Protein AF-A0A837I817-F1 (afdb_monomer_lite)

Structure (mmCIF, N/CA/C/O backbone):
data_AF-A0A837I817-F1
#
_entry.id   AF-A0A837I817-F1
#
loop_
_atom_site.group_PDB
_atom_site.id
_atom_site.type_symbol
_atom_site.label_atom_id
_atom_site.label_alt_id
_atom_site.label_comp_id
_atom_site.label_asym_id
_atom_site.label_entity_id
_atom_site.label_seq_id
_atom_site.pdbx_PDB_ins_code
_atom_site.Cartn_x
_atom_site.Cartn_y
_atom_site.Cartn_z
_atom_site.occupancy
_atom_site.B_iso_or_equiv
_atom_site.auth_seq_id
_atom_site.auth_comp_id
_atom_site.auth_asym_id
_atom_site.auth_atom_id
_atom_site.pdbx_PDB_model_num
ATOM 1 N N . MET A 1 1 ? -24.535 64.571 -107.010 1.00 42.06 1 MET A N 1
ATOM 2 C CA . MET A 1 1 ? -23.445 63.583 -107.125 1.00 42.06 1 MET A CA 1
ATOM 3 C C . MET A 1 1 ? -23.043 63.268 -105.700 1.00 42.06 1 MET A C 1
ATOM 5 O O . MET A 1 1 ? -22.717 64.210 -104.999 1.00 42.06 1 MET A O 1
ATOM 9 N N . ASP A 1 2 ? -23.120 62.080 -105.136 1.00 42.00 2 ASP A N 1
ATOM 10 C CA . ASP A 1 2 ? -23.391 60.699 -105.551 1.00 42.00 2 ASP A CA 1
ATOM 11 C C . ASP A 1 2 ? -23.542 59.924 -104.198 1.00 42.00 2 ASP A C 1
ATOM 13 O O . ASP A 1 2 ? -23.236 60.506 -103.155 1.00 42.00 2 ASP A O 1
ATOM 17 N N . PRO A 1 3 ? -23.996 58.668 -104.119 1.00 50.12 3 PRO A N 1
ATOM 18 C CA . PRO A 1 3 ? -25.403 58.279 -104.074 1.00 50.12 3 PRO A CA 1
ATOM 19 C C . PRO A 1 3 ? -25.797 57.458 -102.812 1.00 50.12 3 PRO A C 1
ATOM 21 O O . PRO A 1 3 ? -24.973 56.759 -102.240 1.00 50.12 3 PRO A O 1
ATOM 24 N N . GLN A 1 4 ? -27.098 57.521 -102.472 1.00 42.53 4 GLN A N 1
ATOM 25 C CA . GLN A 1 4 ? -28.007 56.424 -102.042 1.00 42.53 4 GLN A CA 1
ATOM 26 C C . GLN A 1 4 ? -27.637 55.633 -100.749 1.00 42.53 4 GLN A C 1
ATOM 28 O O . GLN A 1 4 ? -26.614 54.965 -100.709 1.00 42.53 4 GLN A O 1
ATOM 33 N N . VAL A 1 5 ? -28.365 55.679 -99.612 1.00 52.81 5 VAL A N 1
ATOM 34 C CA . VAL A 1 5 ? -29.809 55.381 -99.343 1.00 52.81 5 VAL A CA 1
ATOM 35 C C . VAL A 1 5 ? -30.165 53.934 -99.775 1.00 52.81 5 VAL A C 1
ATOM 37 O O . VAL A 1 5 ? -29.650 53.548 -100.821 1.00 52.81 5 VAL A O 1
ATOM 40 N N . PRO A 1 6 ? -31.036 53.119 -99.117 1.00 58.06 6 PRO A N 1
ATOM 41 C CA . PRO A 1 6 ? -31.894 53.319 -97.931 1.00 58.06 6 PRO A CA 1
ATOM 42 C C . PRO A 1 6 ? -31.950 52.157 -96.902 1.00 58.06 6 PRO A C 1
ATOM 44 O O . PRO A 1 6 ? -31.481 51.040 -97.109 1.00 58.06 6 PRO A O 1
ATOM 47 N N . ASP A 1 7 ? -32.641 52.495 -95.814 1.00 52.88 7 ASP A N 1
ATOM 48 C CA . ASP A 1 7 ? -33.600 51.735 -94.998 1.00 52.88 7 ASP A CA 1
ATOM 49 C C . ASP A 1 7 ? -34.067 50.339 -95.448 1.00 52.88 7 ASP A C 1
ATOM 51 O O . ASP A 1 7 ? -34.458 50.130 -96.595 1.00 52.88 7 ASP A O 1
ATOM 55 N N . ALA A 1 8 ? -34.264 49.460 -94.458 1.00 44.94 8 ALA A N 1
ATOM 56 C CA . ALA A 1 8 ? -35.605 48.938 -94.169 1.00 44.94 8 ALA A CA 1
ATOM 57 C C . ALA A 1 8 ? -35.654 48.215 -92.813 1.00 44.94 8 ALA A C 1
ATOM 59 O O . ALA A 1 8 ? -35.028 47.182 -92.585 1.00 44.94 8 ALA A O 1
ATOM 60 N N . GLU A 1 9 ? -36.473 48.774 -91.936 1.00 55.31 9 GLU A N 1
ATOM 61 C CA . GLU A 1 9 ? -36.989 48.215 -90.693 1.00 55.31 9 GLU A CA 1
ATOM 62 C C . GLU A 1 9 ? -37.930 47.022 -90.946 1.00 55.31 9 GLU A C 1
ATOM 64 O O . GLU A 1 9 ? -38.794 47.091 -91.823 1.00 55.31 9 GLU A O 1
ATOM 69 N N . ARG A 1 10 ? -37.850 45.957 -90.130 1.00 49.47 10 ARG A N 1
ATOM 70 C CA . ARG A 1 10 ? -39.047 45.173 -89.774 1.00 49.47 10 ARG A CA 1
ATOM 71 C C . ARG A 1 10 ? -38.874 44.356 -88.497 1.00 49.47 10 ARG A C 1
ATOM 73 O O . ARG A 1 10 ? -38.094 43.412 -88.430 1.00 49.47 10 ARG A O 1
ATOM 80 N N . VAL A 1 11 ? -39.681 44.718 -87.509 1.00 55.06 11 VAL A N 1
ATOM 81 C CA . VAL A 1 11 ? -39.932 44.002 -86.255 1.00 55.06 11 VAL A CA 1
ATOM 82 C C . VAL A 1 11 ? -40.684 42.693 -86.525 1.00 55.06 11 VAL A C 1
ATOM 84 O O . VAL A 1 11 ? -41.668 42.697 -87.264 1.00 55.06 11 VAL A O 1
ATOM 87 N N . VAL A 1 12 ? -40.283 41.601 -85.866 1.00 51.62 12 VAL A N 1
ATOM 88 C CA . VAL A 1 12 ? -41.133 40.425 -85.609 1.00 51.62 12 VAL A CA 1
ATOM 89 C C . VAL A 1 12 ? -40.895 39.960 -84.169 1.00 51.62 12 VAL A C 1
ATOM 91 O O . VAL A 1 12 ? -39.772 39.655 -83.778 1.00 51.62 12 VAL A O 1
ATOM 94 N N . SER A 1 13 ? -41.966 39.948 -83.378 1.00 52.41 13 SER A N 1
ATOM 95 C CA . SER A 1 13 ? -42.050 39.352 -82.040 1.00 52.41 13 SER A CA 1
ATOM 96 C C . SER A 1 13 ? -42.404 37.852 -82.118 1.00 52.41 13 SER A C 1
ATOM 98 O O . SER A 1 13 ? -42.877 37.413 -83.162 1.00 52.41 13 SER A O 1
ATOM 100 N N . VAL A 1 14 ? -42.306 37.150 -80.970 1.00 44.12 14 VAL A N 1
ATOM 101 C CA . VAL A 1 14 ? -43.098 35.961 -80.525 1.00 44.12 14 VAL A CA 1
ATOM 102 C C . VAL A 1 14 ? -42.304 34.644 -80.255 1.00 44.12 14 VAL A C 1
ATOM 104 O O . VAL A 1 14 ? -42.025 33.870 -81.162 1.00 44.12 14 VAL A O 1
ATOM 107 N N . GLU A 1 15 ? -42.051 34.407 -78.948 1.00 49.66 15 GLU A N 1
ATOM 108 C CA . GLU A 1 15 ? -42.303 33.182 -78.122 1.00 49.66 15 GLU A CA 1
ATOM 109 C C . GLU A 1 15 ? -41.404 31.909 -78.112 1.00 49.66 15 GLU A C 1
ATOM 111 O O . GLU A 1 15 ? -40.481 31.788 -78.913 1.00 49.66 15 GLU A O 1
ATOM 116 N N . PRO A 1 16 ? -41.537 31.015 -77.089 1.00 63.56 16 PRO A N 1
ATOM 117 C CA . PRO A 1 16 ? -40.422 30.634 -76.214 1.00 63.56 16 PRO A CA 1
ATOM 118 C C . PRO A 1 16 ? -40.125 29.129 -76.274 1.00 63.56 16 PRO A C 1
ATOM 120 O O . PRO A 1 16 ? -41.027 28.317 -76.114 1.00 63.56 16 PRO A O 1
ATOM 123 N N . ASN A 1 17 ? -38.871 28.699 -76.424 1.00 41.66 17 ASN A N 1
ATOM 124 C CA . ASN A 1 17 ? -38.606 27.259 -76.465 1.00 41.66 17 ASN A CA 1
ATOM 125 C C . ASN A 1 17 ? -37.383 26.824 -75.662 1.00 41.66 17 ASN A C 1
ATOM 127 O O . ASN A 1 17 ? -36.242 27.095 -76.012 1.00 41.66 17 ASN A O 1
ATOM 131 N N . GLN A 1 18 ? -37.732 26.073 -74.615 1.00 42.72 18 GLN A N 1
ATOM 132 C CA . GLN A 1 18 ? -37.149 24.798 -74.215 1.00 42.72 18 GLN A CA 1
ATOM 133 C C . GLN A 1 18 ? -35.737 24.803 -73.629 1.00 42.72 18 GLN A C 1
ATOM 135 O O . GLN A 1 18 ? -34.728 25.051 -74.280 1.00 42.72 18 GLN A O 1
ATOM 140 N N . ALA A 1 19 ? -35.708 24.373 -72.368 1.00 54.12 19 ALA A N 1
ATOM 141 C CA . ALA A 1 19 ? -34.564 23.743 -71.749 1.00 54.12 19 ALA A CA 1
ATOM 142 C C . ALA A 1 19 ? -33.919 22.726 -72.701 1.00 54.12 19 ALA A C 1
ATOM 144 O O . ALA A 1 19 ? -34.540 21.745 -73.106 1.00 54.12 19 ALA A O 1
ATOM 145 N N . THR A 1 20 ? -32.637 22.923 -72.970 1.00 49.03 20 THR A N 1
ATOM 146 C CA . THR A 1 20 ? -31.721 21.823 -73.233 1.00 49.03 20 THR A CA 1
ATOM 147 C C . THR A 1 20 ? -30.701 21.853 -72.113 1.00 49.03 20 THR A C 1
ATOM 149 O O . THR A 1 20 ? -29.793 22.685 -72.118 1.00 49.03 20 THR A O 1
ATOM 152 N N . GLU A 1 21 ? -30.876 20.962 -71.132 1.00 52.78 21 GLU A N 1
ATOM 153 C CA . GLU A 1 21 ? -29.752 20.446 -70.360 1.00 52.78 21 GLU A CA 1
ATOM 154 C C . GLU A 1 21 ? -28.673 20.058 -71.372 1.00 52.78 21 GLU A C 1
ATOM 156 O O . GLU A 1 21 ? -28.782 19.036 -72.055 1.00 52.78 21 GLU A O 1
ATOM 161 N N . SER A 1 22 ? -27.621 20.866 -71.496 1.00 48.03 22 SER A N 1
ATOM 162 C CA . SER A 1 22 ? -26.374 20.351 -72.028 1.00 48.03 22 SER A CA 1
ATOM 163 C C . SER A 1 22 ? -25.844 19.412 -70.957 1.00 48.03 22 SER A C 1
ATOM 165 O O . SER A 1 22 ? -25.130 19.790 -70.029 1.00 48.03 22 SER A O 1
ATOM 167 N N . ARG A 1 23 ? -26.286 18.157 -71.060 1.00 50.28 23 ARG A N 1
ATOM 168 C CA . ARG A 1 23 ? -25.648 16.996 -70.462 1.00 50.28 23 ARG A CA 1
ATOM 169 C C . ARG A 1 23 ? -24.154 17.188 -70.680 1.00 50.28 23 ARG A C 1
ATOM 171 O O . ARG A 1 23 ? -23.663 17.004 -71.791 1.00 50.28 23 ARG A O 1
ATOM 178 N N . VAL A 1 24 ? -23.436 17.595 -69.634 1.00 51.56 24 VAL A N 1
ATOM 179 C CA . VAL A 1 24 ? -21.990 17.421 -69.583 1.00 51.56 24 VAL A CA 1
ATOM 180 C C . VAL A 1 24 ? -21.822 15.910 -69.580 1.00 51.56 24 VAL A C 1
ATOM 182 O O . VAL A 1 24 ? -21.820 15.272 -68.526 1.00 51.56 24 VAL A O 1
ATOM 185 N N . GLU A 1 25 ? -21.791 15.309 -70.772 1.00 53.94 25 GLU A N 1
ATOM 186 C CA . GLU A 1 25 ? -21.257 13.977 -70.962 1.00 53.94 25 GLU A CA 1
ATOM 187 C C . GLU A 1 25 ? -19.816 14.083 -70.502 1.00 53.94 25 GLU A C 1
ATOM 189 O O . GLU A 1 25 ? -18.913 14.512 -71.216 1.00 53.94 25 GLU A O 1
ATOM 194 N N . ARG A 1 26 ? -19.626 13.759 -69.224 1.00 61.03 26 ARG A N 1
ATOM 195 C CA . ARG A 1 26 ? -18.336 13.465 -68.642 1.00 61.03 26 ARG A CA 1
ATOM 196 C C . ARG A 1 26 ? -17.883 12.233 -69.411 1.00 61.03 26 ARG A C 1
ATOM 198 O O . ARG A 1 26 ? -18.199 11.117 -69.010 1.00 61.03 26 ARG A O 1
ATOM 205 N N . GLN A 1 27 ? -17.254 12.445 -70.566 1.00 60.88 27 GLN A N 1
ATOM 206 C CA . GLN A 1 27 ? -16.621 11.399 -71.344 1.00 60.88 27 GLN A CA 1
ATOM 207 C C . GLN A 1 27 ? -15.523 10.872 -70.428 1.00 60.88 27 GLN A C 1
ATOM 209 O O . GLN A 1 27 ? -14.444 11.447 -70.294 1.00 60.88 27 GLN A O 1
ATOM 214 N N . HIS A 1 28 ? -15.898 9.878 -69.625 1.00 61.84 28 HIS A N 1
ATOM 215 C CA . HIS A 1 28 ? -15.050 9.309 -68.609 1.00 61.84 28 HIS A CA 1
ATOM 216 C C . HIS A 1 28 ? -14.006 8.553 -69.401 1.00 61.84 28 HIS A C 1
ATOM 218 O O . HIS A 1 28 ? -14.266 7.474 -69.931 1.00 61.84 28 HIS A O 1
ATOM 224 N N . ASN A 1 29 ? -12.870 9.212 -69.599 1.00 70.19 29 ASN A N 1
ATOM 225 C CA . ASN A 1 29 ? -11.736 8.677 -70.310 1.00 70.19 29 ASN A CA 1
ATOM 226 C C . ASN A 1 29 ? -11.327 7.406 -69.579 1.00 70.19 29 ASN A C 1
ATOM 228 O O . ASN A 1 29 ? -10.618 7.455 -68.579 1.00 70.19 29 ASN A O 1
ATOM 232 N N . HIS A 1 30 ? -11.832 6.271 -70.052 1.00 76.62 30 HIS A N 1
ATOM 233 C CA . HIS A 1 30 ? -11.677 4.984 -69.386 1.00 76.62 30 HIS A CA 1
ATOM 234 C C . HIS A 1 30 ? -10.185 4.659 -69.203 1.00 76.62 30 HIS A C 1
ATOM 236 O O . HIS A 1 30 ? -9.774 4.086 -68.198 1.00 76.62 30 HIS A O 1
ATOM 242 N N . TRP A 1 31 ? -9.351 5.153 -70.122 1.00 83.69 31 TRP A N 1
ATOM 243 C CA . TRP A 1 31 ? -7.897 5.110 -70.031 1.00 83.69 31 TRP A CA 1
ATOM 244 C C . TRP A 1 31 ? -7.328 5.905 -68.838 1.00 83.69 31 TRP A C 1
ATOM 246 O O . TRP A 1 31 ? -6.411 5.417 -68.188 1.00 83.69 31 TRP A O 1
ATOM 256 N N . ILE A 1 32 ? -7.893 7.066 -68.478 1.00 85.81 32 ILE A N 1
ATOM 257 C CA . ILE A 1 32 ? -7.490 7.840 -67.288 1.00 85.81 32 ILE A CA 1
ATOM 258 C C . ILE A 1 32 ? -7.845 7.075 -66.012 1.00 85.81 32 ILE A C 1
ATOM 260 O O . ILE A 1 32 ? -7.014 6.984 -65.113 1.00 85.81 32 ILE A O 1
ATOM 264 N N . THR A 1 33 ? -9.034 6.468 -65.931 1.00 86.62 33 THR A N 1
ATOM 265 C CA . THR A 1 33 ? -9.392 5.635 -64.769 1.00 86.62 33 THR A CA 1
ATOM 266 C C . THR A 1 33 ? -8.534 4.388 -64.655 1.00 86.62 33 THR A C 1
ATOM 268 O O . THR A 1 33 ? -8.126 4.039 -63.555 1.00 86.62 33 THR A O 1
ATOM 271 N N . ILE A 1 34 ? -8.213 3.735 -65.774 1.00 89.19 34 ILE A N 1
ATOM 272 C CA . ILE A 1 34 ? -7.345 2.554 -65.780 1.00 89.19 34 ILE A CA 1
ATOM 273 C C . ILE A 1 34 ? -5.940 2.936 -65.305 1.00 89.19 34 ILE A C 1
ATOM 275 O O . ILE A 1 34 ? -5.382 2.247 -64.454 1.00 89.19 34 ILE A O 1
ATOM 279 N N . LEU A 1 35 ? -5.393 4.059 -65.782 1.00 92.25 35 LEU A N 1
ATOM 280 C CA . LEU A 1 35 ? -4.100 4.561 -65.318 1.00 92.25 35 LEU A CA 1
ATOM 281 C C . LEU A 1 35 ? -4.128 4.935 -63.833 1.00 92.25 35 LEU A C 1
ATOM 283 O O . LEU A 1 35 ? -3.209 4.568 -63.111 1.00 92.25 35 LEU A O 1
ATOM 287 N N . ALA A 1 36 ? -5.179 5.604 -63.356 1.00 92.25 36 ALA A N 1
ATOM 288 C CA . ALA A 1 36 ? -5.316 5.969 -61.946 1.00 92.25 36 ALA A CA 1
ATOM 289 C C . ALA A 1 36 ? -5.437 4.741 -61.025 1.00 92.25 36 ALA A C 1
ATOM 291 O O . ALA A 1 36 ? -4.834 4.698 -59.955 1.00 92.25 36 ALA A O 1
ATOM 292 N N . MET A 1 37 ? -6.176 3.712 -61.448 1.00 93.38 37 MET A N 1
ATOM 293 C CA . MET A 1 37 ? -6.275 2.453 -60.707 1.00 93.38 37 MET A CA 1
ATOM 294 C C . MET A 1 37 ? -4.939 1.703 -60.717 1.00 93.38 37 MET A C 1
ATOM 296 O O . MET A 1 37 ? -4.514 1.196 -59.682 1.00 93.38 37 MET A O 1
ATOM 300 N N . ALA A 1 38 ? -4.236 1.677 -61.853 1.00 95.06 38 ALA A N 1
ATOM 301 C CA . ALA A 1 38 ? -2.924 1.045 -61.960 1.00 95.06 38 ALA A CA 1
ATOM 302 C C . ALA A 1 38 ? -1.879 1.732 -61.067 1.00 95.06 38 ALA A C 1
ATOM 304 O O . ALA A 1 38 ? -1.136 1.051 -60.359 1.00 95.06 38 ALA A O 1
ATOM 305 N N . THR A 1 39 ? -1.840 3.068 -61.035 1.00 95.00 39 THR A N 1
ATOM 306 C CA . THR A 1 39 ? -0.920 3.807 -60.156 1.00 95.00 39 THR A CA 1
ATOM 307 C C . THR A 1 39 ? -1.264 3.616 -58.684 1.00 95.00 39 THR A C 1
ATOM 309 O O . THR A 1 39 ? -0.354 3.416 -57.881 1.00 95.00 39 THR A O 1
ATOM 312 N N . PHE A 1 40 ? -2.549 3.599 -58.321 1.00 96.38 40 PHE A N 1
ATOM 313 C CA . PHE A 1 40 ? -2.983 3.318 -56.952 1.00 96.38 40 PHE A CA 1
ATOM 314 C C . PHE A 1 40 ? -2.580 1.910 -56.498 1.00 96.38 40 PHE A C 1
ATOM 316 O O . PHE A 1 40 ? -2.044 1.745 -55.402 1.00 96.38 40 PHE A O 1
ATOM 323 N N . VAL A 1 41 ? -2.766 0.898 -57.353 1.00 96.19 41 VAL A N 1
ATOM 324 C CA . VAL A 1 41 ? -2.349 -0.480 -57.058 1.00 96.19 41 VAL A CA 1
ATOM 325 C C . VAL A 1 41 ? -0.834 -0.557 -56.877 1.00 96.19 41 VAL A C 1
ATOM 327 O O . VAL A 1 41 ? -0.375 -1.087 -55.867 1.00 96.19 41 VAL A O 1
ATOM 330 N N . LEU A 1 42 ? -0.046 0.031 -57.781 1.00 96.44 42 LEU A N 1
ATOM 331 C CA . LEU A 1 42 ? 1.416 0.051 -57.661 1.00 96.44 42 LEU A CA 1
ATOM 332 C C . LEU A 1 42 ? 1.888 0.777 -56.397 1.00 96.44 42 LEU A C 1
ATOM 334 O O . LEU A 1 42 ? 2.788 0.293 -55.711 1.00 96.44 42 LEU A O 1
ATOM 338 N N . PHE A 1 43 ? 1.253 1.897 -56.048 1.00 96.94 43 PHE A N 1
ATOM 339 C CA . PHE A 1 43 ? 1.548 2.618 -54.814 1.00 96.94 43 PHE A CA 1
ATOM 340 C C . PHE A 1 43 ? 1.210 1.776 -53.578 1.00 96.94 43 PHE A C 1
ATOM 342 O O . PHE A 1 43 ? 2.035 1.661 -52.674 1.00 96.94 43 PHE A O 1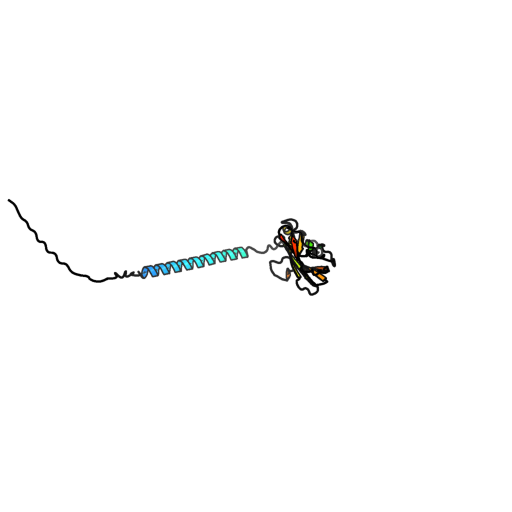
ATOM 349 N N . SER A 1 44 ? 0.046 1.118 -53.559 1.00 96.44 44 SER A N 1
ATOM 350 C CA . SER A 1 44 ? -0.360 0.247 -52.451 1.00 96.44 44 SER A CA 1
ATOM 351 C C . SER A 1 44 ? 0.602 -0.932 -52.254 1.00 96.44 44 SER A C 1
ATOM 353 O O . SER A 1 44 ? 1.001 -1.212 -51.125 1.00 96.44 44 SER A O 1
ATOM 355 N N . LEU A 1 45 ? 1.063 -1.561 -53.343 1.00 97.31 45 LEU A N 1
ATOM 356 C CA . LEU A 1 45 ? 2.076 -2.617 -53.297 1.00 97.31 45 LEU A CA 1
ATOM 357 C C . LEU A 1 45 ? 3.415 -2.080 -52.780 1.00 97.31 45 LEU A C 1
ATOM 359 O O . LEU A 1 45 ? 4.049 -2.725 -51.948 1.00 97.31 45 LEU A O 1
ATOM 363 N N . GLY A 1 46 ? 3.813 -0.878 -53.207 1.00 97.44 46 GLY A N 1
ATOM 364 C CA . GLY A 1 46 ? 4.999 -0.194 -52.693 1.00 97.44 46 GLY A CA 1
ATOM 365 C C . GLY A 1 46 ? 4.933 0.049 -51.183 1.00 97.44 46 GLY A C 1
ATOM 366 O O . GLY A 1 46 ? 5.892 -0.252 -50.474 1.00 97.44 46 GLY A O 1
ATOM 367 N N . VAL A 1 47 ? 3.789 0.515 -50.671 1.00 97.25 47 VAL A N 1
ATOM 368 C CA . VAL A 1 47 ? 3.567 0.712 -49.229 1.00 97.25 47 VAL A CA 1
ATOM 369 C C . VAL A 1 47 ? 3.633 -0.615 -48.476 1.00 97.25 47 VAL A C 1
ATOM 371 O O . VAL A 1 47 ? 4.299 -0.688 -47.449 1.00 97.25 47 VAL A O 1
ATOM 374 N N . VAL A 1 48 ? 3.005 -1.680 -48.980 1.00 97.12 48 VAL A N 1
ATOM 375 C CA . VAL A 1 48 ? 3.053 -3.006 -48.339 1.00 97.12 48 VAL A CA 1
ATOM 376 C C . VAL A 1 48 ? 4.483 -3.540 -48.281 1.00 97.12 48 VAL A C 1
ATOM 378 O O . VAL A 1 48 ? 4.915 -3.999 -47.225 1.00 97.12 48 VAL A O 1
ATOM 381 N N . VAL A 1 49 ? 5.243 -3.441 -49.375 1.00 97.25 49 VAL A N 1
ATOM 382 C CA . VAL A 1 49 ? 6.655 -3.852 -49.413 1.00 97.25 49 VAL A CA 1
ATOM 383 C C . VAL A 1 49 ? 7.496 -3.008 -48.455 1.00 97.25 49 VAL A C 1
ATOM 385 O O . VAL A 1 49 ? 8.327 -3.555 -47.731 1.00 97.25 49 VAL A O 1
ATOM 388 N N . PHE A 1 50 ? 7.256 -1.697 -48.389 1.00 97.00 50 PHE A N 1
ATOM 389 C CA . PHE A 1 50 ? 7.932 -0.809 -47.446 1.00 97.00 50 PHE A CA 1
ATOM 390 C C . PHE A 1 50 ? 7.622 -1.175 -45.989 1.00 97.00 50 PHE A C 1
ATOM 392 O O . PHE A 1 50 ? 8.545 -1.340 -45.197 1.00 97.00 50 PHE A O 1
ATOM 399 N N . LEU A 1 51 ? 6.349 -1.362 -45.632 1.00 96.19 51 LEU A N 1
ATOM 400 C CA . LEU A 1 51 ? 5.938 -1.765 -44.284 1.00 96.19 51 LEU A CA 1
ATOM 401 C C . LEU A 1 51 ? 6.481 -3.149 -43.918 1.00 96.19 51 LEU A C 1
ATOM 403 O O . LEU A 1 51 ? 6.943 -3.353 -42.797 1.00 96.19 51 LEU A O 1
ATOM 407 N N . TYR A 1 52 ? 6.485 -4.087 -44.868 1.00 96.00 52 TYR A N 1
ATOM 408 C CA . TYR A 1 52 ? 7.121 -5.390 -44.699 1.00 96.00 52 TYR A CA 1
ATOM 409 C C . TYR A 1 52 ? 8.619 -5.238 -44.419 1.00 96.00 52 TYR A C 1
ATOM 411 O O . TYR A 1 52 ? 9.132 -5.852 -43.487 1.00 96.00 52 TYR A O 1
ATOM 419 N N . TYR A 1 53 ? 9.312 -4.374 -45.162 1.00 96.44 53 TYR A N 1
ATOM 420 C CA . TYR A 1 53 ? 10.729 -4.100 -44.950 1.00 96.44 53 TYR A CA 1
ATOM 421 C C . TYR A 1 53 ? 11.004 -3.458 -43.582 1.00 96.44 53 TYR A C 1
ATOM 423 O O . TYR A 1 53 ? 11.896 -3.914 -42.869 1.00 96.44 53 TYR A O 1
ATOM 431 N N . GLN A 1 54 ? 10.211 -2.464 -43.169 1.00 94.31 54 GLN A N 1
ATOM 432 C CA . GLN A 1 54 ? 10.301 -1.860 -41.832 1.00 94.31 54 GLN A CA 1
ATOM 433 C C . GLN A 1 54 ? 10.096 -2.905 -40.728 1.00 94.31 54 GLN A C 1
ATOM 435 O O . GLN A 1 54 ? 10.845 -2.951 -39.755 1.00 94.31 54 GLN A O 1
ATOM 440 N N . ASN A 1 55 ? 9.122 -3.797 -40.904 1.00 90.94 55 ASN A N 1
ATOM 441 C CA . ASN A 1 55 ? 8.851 -4.866 -39.950 1.00 90.94 55 ASN A CA 1
ATOM 442 C C . ASN A 1 55 ? 9.999 -5.892 -39.890 1.00 90.94 55 ASN A C 1
ATOM 444 O O . ASN A 1 55 ? 10.368 -6.357 -38.815 1.00 90.94 55 ASN A O 1
ATOM 448 N N . GLN A 1 56 ? 10.625 -6.213 -41.024 1.00 87.62 56 GLN A N 1
ATOM 449 C CA . GLN A 1 56 ? 11.804 -7.085 -41.046 1.00 87.62 56 GLN A CA 1
ATOM 450 C C . GLN A 1 56 ? 13.010 -6.434 -40.357 1.00 87.62 56 GLN A C 1
ATOM 452 O O . GLN A 1 56 ? 13.707 -7.104 -39.596 1.00 87.62 56 GLN A O 1
ATOM 457 N N . GLN A 1 57 ? 13.226 -5.130 -40.555 1.00 87.06 57 GLN A N 1
ATOM 458 C CA . GLN A 1 57 ? 14.246 -4.378 -39.818 1.00 87.06 57 GLN A CA 1
ATOM 459 C C . GLN A 1 57 ? 13.988 -4.428 -38.307 1.00 87.06 57 GLN A C 1
ATOM 461 O O . GLN A 1 57 ? 14.893 -4.749 -37.539 1.00 87.06 57 GLN A O 1
ATOM 466 N N . LEU A 1 58 ? 12.738 -4.223 -37.881 1.00 84.38 58 LEU A N 1
ATOM 467 C CA . LEU A 1 58 ? 12.348 -4.301 -36.474 1.00 84.38 58 LEU A CA 1
ATOM 468 C C . LEU A 1 58 ? 12.604 -5.693 -35.878 1.00 84.38 58 LEU A C 1
ATOM 470 O O . LEU A 1 58 ? 13.169 -5.796 -34.791 1.00 84.38 58 LEU A O 1
ATOM 474 N N . LYS A 1 59 ? 12.266 -6.771 -36.597 1.00 80.50 59 LYS A N 1
ATOM 475 C CA . LYS A 1 59 ? 12.565 -8.146 -36.163 1.00 80.50 59 LYS A CA 1
ATOM 476 C C . LYS A 1 59 ? 14.061 -8.403 -36.017 1.00 80.50 59 LYS A C 1
ATOM 478 O O . LYS A 1 59 ? 14.460 -9.050 -35.056 1.00 80.50 59 LYS A O 1
ATOM 483 N N . ASN A 1 60 ? 14.886 -7.881 -36.923 1.00 80.81 60 ASN A N 1
ATOM 484 C CA . ASN A 1 60 ? 16.340 -8.019 -36.831 1.00 80.81 60 ASN A CA 1
ATOM 485 C C . ASN A 1 60 ? 16.910 -7.228 -35.644 1.00 80.81 60 ASN A C 1
ATOM 487 O O . ASN A 1 60 ? 17.803 -7.716 -34.955 1.00 80.81 60 ASN A O 1
ATOM 491 N N . MET A 1 61 ? 16.353 -6.049 -35.349 1.00 78.31 61 MET A N 1
ATOM 492 C CA . MET A 1 61 ? 16.706 -5.282 -34.152 1.00 78.31 61 MET A CA 1
ATOM 493 C C . MET A 1 61 ? 16.296 -6.024 -32.872 1.00 78.31 61 MET A C 1
ATOM 495 O O . MET A 1 61 ? 17.114 -6.162 -31.969 1.00 78.31 61 MET A O 1
ATOM 499 N N . LEU A 1 62 ? 15.090 -6.593 -32.811 1.00 78.12 62 LEU A N 1
ATOM 500 C CA . LEU A 1 62 ? 14.630 -7.426 -31.689 1.00 78.12 62 LEU A CA 1
ATOM 501 C C . LEU A 1 62 ? 15.456 -8.711 -31.527 1.00 78.12 62 LEU A C 1
ATOM 503 O O . LEU A 1 62 ? 15.735 -9.112 -30.405 1.00 78.12 62 LEU A O 1
ATOM 507 N N . ALA A 1 63 ? 15.904 -9.325 -32.624 1.00 71.88 63 ALA A N 1
ATOM 508 C CA . ALA A 1 63 ? 16.797 -10.482 -32.585 1.00 71.88 63 ALA A CA 1
ATOM 509 C C . ALA A 1 63 ? 18.207 -10.126 -32.077 1.00 71.88 63 ALA A C 1
ATOM 511 O O . ALA A 1 63 ? 18.879 -10.974 -31.494 1.00 71.88 63 ALA A O 1
ATOM 512 N N . SER A 1 64 ? 18.644 -8.873 -32.267 1.00 67.19 64 SER A N 1
ATOM 513 C CA . SER A 1 64 ? 19.899 -8.356 -31.704 1.00 67.19 64 SER A CA 1
ATOM 514 C C . SER A 1 64 ? 19.795 -7.976 -30.221 1.00 67.19 64 SER A C 1
ATOM 516 O O . SER A 1 64 ? 20.809 -7.958 -29.524 1.00 67.19 64 SER A O 1
ATOM 518 N N . PHE A 1 65 ? 18.579 -7.760 -29.706 1.00 65.25 65 PHE A N 1
ATOM 519 C CA . PHE A 1 65 ? 18.300 -7.754 -28.270 1.00 65.25 65 PHE A CA 1
ATOM 520 C C . PHE A 1 65 ? 18.290 -9.198 -27.744 1.00 65.25 65 PHE A C 1
ATOM 522 O O . PHE A 1 65 ? 17.268 -9.740 -27.331 1.00 65.25 65 PHE A O 1
ATOM 529 N N . GLN A 1 66 ? 19.454 -9.845 -27.748 1.00 56.53 66 GLN A N 1
ATOM 530 C CA . GLN A 1 66 ? 19.659 -10.999 -26.882 1.00 56.53 66 GLN A CA 1
ATOM 531 C C . GLN A 1 66 ? 19.638 -10.510 -25.424 1.00 56.53 66 GLN A C 1
ATOM 533 O O . GLN A 1 66 ? 20.241 -9.471 -25.132 1.00 56.53 66 GLN A O 1
ATOM 538 N N . PRO A 1 67 ? 19.003 -11.229 -24.478 1.00 52.94 67 PRO A N 1
ATOM 539 C CA . PRO A 1 67 ? 19.340 -11.040 -23.077 1.00 52.94 67 PRO A CA 1
ATOM 540 C C . PRO A 1 67 ? 20.848 -11.257 -22.962 1.00 52.94 67 PRO A C 1
ATOM 542 O O . PRO A 1 67 ? 21.357 -12.299 -23.374 1.00 52.94 67 PRO A O 1
ATOM 545 N N . GLN A 1 68 ? 21.570 -10.246 -22.478 1.00 40.16 68 GLN A N 1
ATOM 546 C CA . GLN A 1 68 ? 22.998 -10.359 -22.212 1.00 40.16 68 GLN A CA 1
ATOM 547 C C . GLN A 1 68 ? 23.189 -11.593 -21.328 1.00 40.16 68 GLN A C 1
ATOM 549 O O . GLN A 1 68 ? 22.792 -11.591 -20.162 1.00 40.16 68 GLN A O 1
ATOM 554 N N . THR A 1 69 ? 23.769 -12.663 -21.868 1.00 46.19 69 THR A N 1
ATOM 555 C CA . THR A 1 69 ? 24.327 -13.722 -21.036 1.00 46.19 69 THR A CA 1
ATOM 556 C C . THR A 1 69 ? 25.531 -13.101 -20.353 1.00 46.19 69 THR A C 1
ATOM 558 O O . THR A 1 69 ? 26.638 -13.106 -20.890 1.00 46.19 69 THR A O 1
ATOM 561 N N . ILE A 1 70 ? 25.283 -12.484 -19.197 1.00 48.31 70 ILE A N 1
ATOM 562 C CA . ILE A 1 70 ? 26.320 -12.095 -18.249 1.00 48.31 70 ILE A CA 1
ATOM 563 C C . ILE A 1 70 ? 27.196 -13.343 -18.089 1.00 48.31 70 ILE A C 1
ATOM 565 O O . ILE A 1 70 ? 26.639 -14.411 -17.804 1.00 48.31 70 ILE A O 1
ATOM 569 N N . PRO A 1 71 ? 28.519 -13.269 -18.338 1.00 46.06 71 PRO A N 1
ATOM 570 C CA . PRO A 1 71 ? 29.384 -14.417 -18.124 1.00 46.06 71 PRO A CA 1
ATOM 571 C C . PRO A 1 71 ? 29.136 -14.891 -16.702 1.00 46.06 71 PRO A C 1
ATOM 573 O O . PRO A 1 71 ? 29.187 -14.084 -15.773 1.00 46.06 71 PRO A O 1
ATOM 576 N N . THR A 1 72 ? 28.794 -16.172 -16.560 1.00 46.06 72 THR A N 1
ATOM 577 C CA . THR A 1 72 ? 28.614 -16.832 -15.271 1.00 46.06 72 THR A CA 1
ATOM 578 C C . THR A 1 72 ? 29.728 -16.351 -14.347 1.00 46.06 72 THR A C 1
ATOM 580 O O . THR A 1 72 ? 30.892 -16.645 -14.639 1.00 46.06 72 THR A O 1
ATOM 583 N N . PRO A 1 73 ? 29.438 -15.563 -13.292 1.00 51.38 73 PRO A N 1
ATOM 584 C CA . PRO A 1 73 ? 30.474 -15.225 -12.344 1.00 51.38 73 PRO A CA 1
ATOM 585 C C . PRO A 1 73 ? 30.998 -16.553 -11.814 1.00 51.38 73 PRO A C 1
ATOM 587 O O . PRO A 1 73 ? 30.218 -17.397 -11.362 1.00 51.38 73 PRO A O 1
ATOM 590 N N . THR A 1 74 ? 32.309 -16.760 -11.946 1.00 44.22 74 THR A N 1
ATOM 591 C CA . THR A 1 74 ? 33.045 -17.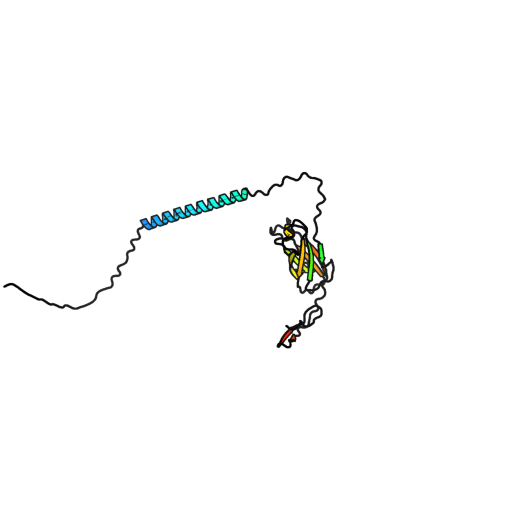805 -11.240 1.00 44.22 74 THR A CA 1
ATOM 592 C C . THR A 1 74 ? 32.468 -17.881 -9.837 1.00 44.22 74 THR A C 1
ATOM 594 O O . THR A 1 74 ? 32.506 -16.886 -9.114 1.00 44.22 74 THR A O 1
ATOM 597 N N . VAL A 1 75 ? 31.862 -19.025 -9.510 1.00 52.19 75 VAL A N 1
ATOM 598 C CA . VAL A 1 75 ? 31.201 -19.290 -8.233 1.00 52.19 75 VAL A CA 1
ATOM 599 C C . VAL A 1 75 ? 32.254 -19.186 -7.132 1.00 52.19 75 VAL A C 1
ATOM 601 O O . VAL A 1 75 ? 32.873 -20.167 -6.731 1.00 52.19 75 VAL A O 1
ATOM 604 N N . LEU A 1 76 ? 32.484 -17.968 -6.652 1.00 44.50 76 LEU A N 1
ATOM 605 C CA . LEU A 1 76 ? 32.931 -17.734 -5.296 1.00 44.50 76 LEU A CA 1
ATOM 606 C C . LEU A 1 76 ? 31.711 -18.075 -4.447 1.00 44.50 76 LEU A C 1
ATOM 608 O O . LEU A 1 76 ? 30.677 -17.435 -4.609 1.00 44.50 76 LEU A O 1
ATOM 612 N N . ALA A 1 77 ? 31.827 -19.154 -3.671 1.00 36.53 77 ALA A N 1
ATOM 613 C CA . ALA A 1 77 ? 30.867 -19.666 -2.697 1.00 36.53 77 ALA A CA 1
ATOM 614 C C . ALA A 1 77 ? 29.573 -18.843 -2.593 1.00 36.53 77 ALA A C 1
ATOM 616 O O . ALA A 1 77 ? 29.578 -17.764 -2.005 1.00 36.53 77 ALA A O 1
ATOM 617 N N . SER A 1 78 ? 28.478 -19.378 -3.145 1.00 34.81 78 SER A N 1
ATOM 618 C CA . SER A 1 78 ? 27.125 -18.890 -2.880 1.00 34.81 78 SER A CA 1
ATOM 619 C C . SER A 1 78 ? 26.983 -18.663 -1.372 1.00 34.81 78 SER A C 1
ATOM 621 O O . SER A 1 78 ? 26.961 -19.651 -0.629 1.00 34.81 78 SER A O 1
ATOM 623 N N . PRO A 1 79 ? 26.856 -17.419 -0.870 1.00 41.97 79 PRO A N 1
ATOM 624 C CA . PRO A 1 79 ? 26.122 -17.271 0.366 1.00 41.97 79 PRO A CA 1
ATOM 625 C C . PRO A 1 79 ? 24.724 -17.827 0.075 1.00 41.97 79 PRO A C 1
ATOM 627 O O . PRO A 1 79 ? 24.211 -17.709 -1.042 1.00 41.97 79 PRO A O 1
ATOM 630 N N . SER A 1 80 ? 24.151 -18.521 1.050 1.00 38.22 80 SER A N 1
ATOM 631 C CA . SER A 1 80 ? 22.728 -18.859 1.114 1.00 38.22 80 SER A CA 1
ATOM 632 C C . SER A 1 80 ? 21.864 -17.801 0.405 1.00 38.22 80 SER A C 1
ATOM 634 O O . SER A 1 80 ? 22.169 -16.614 0.562 1.00 38.22 80 SER A O 1
ATOM 636 N N . PRO A 1 81 ? 20.802 -18.161 -0.348 1.00 43.62 81 PRO A N 1
ATOM 637 C CA . PRO A 1 81 ? 19.860 -17.180 -0.861 1.00 43.62 81 PRO A CA 1
ATOM 638 C C . PRO A 1 81 ? 19.187 -16.534 0.350 1.00 43.62 81 PRO A C 1
ATOM 640 O O . PRO A 1 81 ? 18.168 -17.003 0.849 1.00 43.62 81 PRO A O 1
ATOM 643 N N . ASN A 1 82 ? 19.791 -15.473 0.875 1.00 46.81 82 ASN A N 1
ATOM 644 C CA . ASN A 1 82 ? 19.140 -14.575 1.799 1.00 46.81 82 ASN A CA 1
ATOM 645 C C . ASN A 1 82 ? 18.086 -13.871 0.956 1.00 46.81 82 ASN A C 1
ATOM 647 O O . ASN A 1 82 ? 18.346 -12.843 0.338 1.00 46.81 82 ASN A O 1
ATOM 651 N N . VAL A 1 83 ? 16.911 -14.492 0.860 1.00 59.00 83 VAL A N 1
ATOM 652 C CA . VAL A 1 83 ? 15.693 -13.833 0.416 1.00 59.00 83 VAL A CA 1
ATOM 653 C C . VAL A 1 83 ? 15.488 -12.706 1.416 1.00 59.00 83 VAL A C 1
ATOM 655 O O . VAL A 1 83 ? 14.961 -12.934 2.502 1.00 59.00 83 VAL A O 1
ATOM 658 N N . GLU A 1 84 ? 16.003 -11.514 1.112 1.00 80.62 84 GLU A N 1
ATOM 659 C CA . GLU A 1 84 ? 15.711 -10.340 1.923 1.00 80.62 84 GLU A CA 1
ATOM 660 C C . GLU A 1 84 ? 14.187 -10.227 1.989 1.00 80.62 84 GLU A C 1
ATOM 662 O O . GLU A 1 84 ? 13.495 -10.228 0.968 1.00 80.62 84 GLU A O 1
ATOM 667 N N . THR A 1 85 ? 13.651 -10.228 3.203 1.00 89.44 85 THR A N 1
ATOM 668 C CA . THR A 1 85 ? 12.218 -10.120 3.453 1.00 89.44 85 THR A CA 1
ATOM 669 C C . THR A 1 85 ? 11.860 -8.662 3.710 1.00 89.44 85 THR A C 1
ATOM 671 O O . THR A 1 85 ? 12.645 -7.954 4.349 1.00 89.44 85 THR A O 1
ATOM 674 N N . PRO A 1 86 ? 10.674 -8.197 3.286 1.00 96.06 86 PRO A N 1
ATOM 675 C CA . PRO A 1 86 ? 10.158 -6.908 3.724 1.00 96.06 86 PRO A CA 1
ATOM 676 C C . PRO A 1 86 ? 10.176 -6.756 5.245 1.00 96.06 86 PRO A C 1
ATOM 678 O O . PRO A 1 86 ? 9.947 -7.706 5.992 1.00 96.06 86 PRO A O 1
ATOM 681 N N . ILE A 1 87 ? 10.398 -5.527 5.696 1.00 96.00 87 ILE A N 1
ATOM 682 C CA . ILE A 1 87 ? 10.336 -5.136 7.101 1.00 96.00 87 ILE A CA 1
ATOM 683 C C . ILE A 1 87 ? 9.238 -4.090 7.229 1.00 96.00 87 ILE A C 1
ATOM 685 O O . ILE A 1 87 ? 9.344 -3.010 6.656 1.00 96.00 87 ILE A O 1
ATOM 689 N N . VAL A 1 88 ? 8.202 -4.377 8.011 1.00 97.00 88 VAL A N 1
ATOM 690 C CA . VAL A 1 88 ? 7.158 -3.399 8.344 1.00 97.00 88 VAL A CA 1
ATOM 691 C C . VAL A 1 88 ? 7.463 -2.828 9.723 1.00 97.00 88 VAL A C 1
ATOM 693 O O . VAL A 1 88 ? 7.463 -3.547 10.718 1.00 97.00 88 VAL A O 1
ATOM 696 N N . SER A 1 89 ? 7.771 -1.533 9.775 1.00 96.25 89 SER A N 1
ATOM 697 C CA . SER A 1 89 ? 8.078 -0.814 11.016 1.00 96.25 89 SER A CA 1
ATOM 698 C C . SER A 1 89 ? 6.814 -0.356 11.745 1.00 96.25 89 SER A C 1
ATOM 700 O O . SER A 1 89 ? 6.807 -0.279 12.969 1.00 96.25 89 SER A O 1
ATOM 702 N N . SER A 1 90 ? 5.744 -0.066 11.004 1.00 95.88 90 SER A N 1
ATOM 703 C CA . SER A 1 90 ? 4.415 0.231 11.538 1.00 95.88 90 SER A CA 1
ATOM 704 C C . SER A 1 90 ? 3.359 -0.198 10.519 1.00 95.88 90 SER A C 1
ATOM 706 O O . SER A 1 90 ? 3.518 0.152 9.349 1.00 95.88 90 SER A O 1
ATOM 708 N N . PRO A 1 91 ? 2.283 -0.899 10.917 1.00 96.25 91 PRO A N 1
ATOM 709 C CA . PRO A 1 91 ? 2.044 -1.467 12.246 1.00 96.25 91 PRO A CA 1
ATOM 710 C C . PRO A 1 91 ? 2.941 -2.684 12.523 1.00 96.25 91 PRO A C 1
ATOM 712 O O . PRO A 1 91 ? 3.358 -3.382 11.600 1.00 96.25 91 PRO A O 1
ATOM 715 N N . SER A 1 92 ? 3.214 -2.970 13.796 1.00 93.88 92 SER A N 1
ATOM 716 C CA . SER A 1 92 ? 3.834 -4.242 14.181 1.00 93.88 92 SER A CA 1
ATOM 717 C C . SER A 1 92 ? 2.815 -5.387 14.140 1.00 93.88 92 SER A C 1
ATOM 719 O O . SER A 1 92 ? 1.599 -5.172 14.172 1.00 93.88 92 SER A O 1
ATOM 721 N N . ALA A 1 93 ? 3.304 -6.627 14.072 1.00 94.56 93 ALA A N 1
ATOM 722 C CA . ALA A 1 93 ? 2.442 -7.804 14.052 1.00 94.56 93 ALA A CA 1
ATOM 723 C C . ALA A 1 93 ? 1.492 -7.836 15.264 1.00 94.56 93 ALA A C 1
ATOM 725 O O . ALA A 1 93 ? 1.904 -7.653 16.409 1.00 94.56 93 ALA A O 1
ATOM 726 N N . ASN A 1 94 ? 0.216 -8.115 15.000 1.00 92.62 94 ASN A N 1
ATOM 727 C CA . ASN A 1 94 ? -0.907 -8.154 15.941 1.00 92.62 94 ASN A CA 1
ATOM 728 C C . ASN A 1 94 ? -1.253 -6.822 16.626 1.00 92.62 94 ASN A C 1
ATOM 730 O O . ASN A 1 94 ? -2.093 -6.813 17.533 1.00 92.62 94 ASN A O 1
ATOM 734 N N . MET A 1 95 ? -0.648 -5.709 16.207 1.00 91.44 95 MET A N 1
ATOM 735 C CA . MET A 1 95 ? -0.988 -4.385 16.717 1.00 91.44 95 MET A CA 1
ATOM 736 C C . MET A 1 95 ? -2.456 -4.054 16.417 1.00 91.44 95 MET A C 1
ATOM 738 O O . MET A 1 95 ? -2.982 -4.410 15.358 1.00 91.44 95 MET A O 1
ATOM 742 N N . LYS A 1 96 ? -3.115 -3.365 17.360 1.00 93.81 96 LYS A N 1
ATOM 743 C CA . LYS A 1 96 ? -4.428 -2.765 17.112 1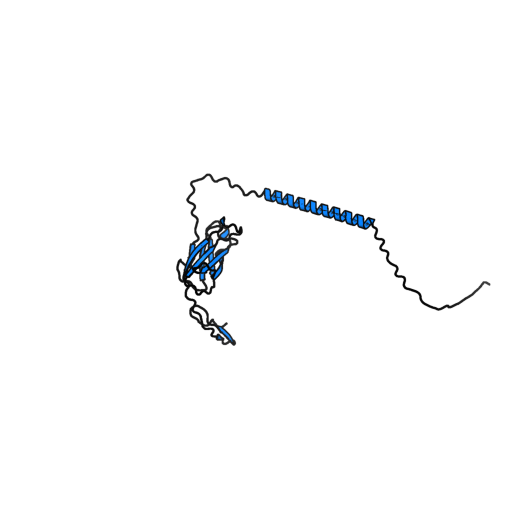.00 93.81 96 LYS A CA 1
ATOM 744 C C . LYS A 1 96 ? -4.265 -1.561 16.187 1.00 93.81 96 LYS A C 1
ATOM 746 O O . LYS A 1 96 ? -3.526 -0.637 16.519 1.00 93.81 96 LYS A O 1
ATOM 751 N N . VAL A 1 97 ? -4.945 -1.579 15.049 1.00 94.38 97 VAL A N 1
ATOM 752 C CA . VAL A 1 97 ? -4.905 -0.528 14.032 1.00 94.38 97 VAL A CA 1
ATOM 753 C C . VAL A 1 97 ? -6.281 0.101 13.859 1.00 94.38 97 VAL A C 1
ATOM 755 O O . VAL A 1 97 ? -7.301 -0.582 13.928 1.00 94.38 97 VAL A O 1
ATOM 758 N N . ALA A 1 98 ? -6.298 1.408 13.621 1.00 92.62 98 ALA A N 1
ATOM 759 C CA . ALA A 1 98 ? -7.494 2.183 13.325 1.00 92.62 98 ALA A CA 1
ATOM 760 C C . ALA A 1 98 ? -7.308 2.936 12.005 1.00 92.62 98 ALA A C 1
ATOM 762 O O . ALA A 1 98 ? -6.184 3.105 11.526 1.00 92.62 98 ALA A O 1
ATOM 763 N N . SER A 1 99 ? -8.419 3.377 11.428 1.00 91.81 99 SER A N 1
ATOM 764 C CA . SER A 1 99 ? -8.427 4.214 10.234 1.00 91.81 99 SER A CA 1
ATOM 765 C C . SER A 1 99 ? -8.266 5.697 10.613 1.00 91.81 99 SER A C 1
ATOM 767 O O . SER A 1 99 ? -8.905 6.137 11.573 1.00 91.81 99 SER A O 1
ATOM 769 N N . PRO A 1 100 ? -7.456 6.487 9.882 1.00 94.81 100 PRO A N 1
ATOM 770 C CA . PRO A 1 100 ? -6.553 6.071 8.808 1.00 94.81 100 PRO A CA 1
ATOM 771 C C . PRO A 1 100 ? -5.289 5.380 9.348 1.00 94.81 100 PRO A C 1
ATOM 773 O O . PRO A 1 100 ? -4.672 5.829 10.315 1.00 94.81 100 PRO A O 1
ATOM 776 N N . LEU A 1 101 ? -4.856 4.312 8.676 1.00 95.50 101 LEU A N 1
ATOM 777 C CA . LEU A 1 101 ? -3.657 3.556 9.031 1.00 95.50 101 LEU A CA 1
ATOM 778 C C . LEU A 1 101 ? -2.462 4.029 8.210 1.00 95.50 101 LEU A C 1
ATOM 780 O O . LEU A 1 101 ? -2.410 3.821 6.999 1.00 95.50 101 LEU A O 1
ATOM 784 N N . LYS A 1 102 ? -1.467 4.605 8.888 1.00 97.62 102 LYS A N 1
ATOM 785 C CA . LYS A 1 102 ? -0.154 4.900 8.309 1.00 97.62 102 LYS A CA 1
ATOM 786 C C . LYS A 1 102 ? 0.759 3.677 8.414 1.00 97.62 102 LYS A C 1
ATOM 788 O O . LYS A 1 102 ? 1.045 3.203 9.515 1.00 97.62 102 LYS A O 1
ATOM 793 N N . ILE A 1 103 ? 1.247 3.210 7.270 1.00 98.56 103 ILE A N 1
ATOM 794 C CA . ILE A 1 103 ? 2.181 2.093 7.150 1.00 98.56 103 ILE A CA 1
ATOM 795 C C . ILE A 1 103 ? 3.564 2.618 6.775 1.00 98.56 103 ILE A C 1
ATOM 797 O O . ILE A 1 103 ? 3.690 3.447 5.874 1.00 98.56 103 ILE A O 1
ATOM 801 N N . THR A 1 104 ? 4.603 2.115 7.435 1.00 98.56 104 THR A N 1
ATOM 802 C CA . THR A 1 104 ? 6.002 2.409 7.102 1.00 98.56 104 THR A CA 1
ATOM 803 C C . THR A 1 104 ? 6.852 1.151 7.170 1.00 98.56 104 THR A C 1
ATOM 805 O O . THR A 1 104 ? 6.574 0.230 7.942 1.00 98.56 104 THR A O 1
ATOM 808 N N . GLY A 1 105 ? 7.915 1.110 6.375 1.00 97.94 105 GLY A N 1
ATOM 809 C CA . GLY A 1 105 ? 8.811 -0.035 6.361 1.00 97.94 105 GLY A CA 1
ATOM 810 C C . GLY A 1 105 ? 9.906 0.060 5.313 1.00 97.94 105 GLY A C 1
ATOM 811 O O . GLY A 1 105 ? 10.179 1.132 4.768 1.00 97.94 105 GLY A O 1
ATOM 812 N N . LYS A 1 106 ? 10.524 -1.087 5.036 1.00 97.88 106 LYS A N 1
ATOM 813 C CA . LYS A 1 106 ? 11.476 -1.303 3.951 1.00 97.88 106 LYS A CA 1
ATOM 814 C C . LYS A 1 106 ? 11.082 -2.526 3.139 1.00 97.88 106 LYS A C 1
ATOM 816 O O . LYS A 1 106 ? 10.684 -3.538 3.712 1.00 97.88 106 LYS A O 1
ATOM 821 N N . VAL A 1 107 ? 11.225 -2.440 1.826 1.00 97.75 107 VAL A N 1
ATOM 822 C CA . VAL A 1 107 ? 11.112 -3.587 0.923 1.00 97.75 107 VAL A CA 1
ATOM 823 C C . VAL A 1 107 ? 12.450 -3.830 0.219 1.00 97.75 107 VAL A C 1
ATOM 825 O O . VAL A 1 107 ? 13.173 -2.867 -0.041 1.00 97.75 107 VAL A O 1
ATOM 828 N N . PRO A 1 108 ? 12.798 -5.089 -0.086 1.00 96.38 108 PRO A N 1
ATOM 829 C CA . PRO A 1 108 ? 13.985 -5.424 -0.866 1.00 96.38 108 PRO A CA 1
ATOM 830 C C . PRO A 1 108 ? 13.987 -4.785 -2.258 1.00 96.38 108 PRO A C 1
ATOM 832 O O . PRO A 1 108 ? 12.942 -4.399 -2.791 1.00 96.38 108 PRO A O 1
ATOM 835 N N . ALA A 1 109 ? 15.159 -4.752 -2.892 1.00 94.06 109 ALA A N 1
ATOM 836 C CA . ALA A 1 109 ? 15.269 -4.381 -4.298 1.00 94.06 109 ALA A CA 1
ATOM 837 C C . ALA A 1 109 ? 14.358 -5.259 -5.185 1.00 94.06 109 ALA A C 1
ATOM 839 O O . ALA A 1 109 ? 14.194 -6.459 -4.947 1.00 94.06 109 ALA A O 1
ATOM 840 N N . GLY A 1 110 ? 13.744 -4.650 -6.204 1.00 91.81 110 GLY A N 1
ATOM 841 C CA . GLY A 1 110 ? 12.822 -5.329 -7.125 1.00 91.81 110 GLY A CA 1
ATOM 842 C C . GLY A 1 110 ? 11.391 -5.522 -6.607 1.00 91.81 110 GLY A C 1
ATOM 843 O O . GLY A 1 110 ? 10.597 -6.176 -7.274 1.00 91.81 110 GLY A O 1
ATOM 844 N N . TRP A 1 111 ? 11.042 -4.976 -5.436 1.00 96.12 111 TRP A N 1
ATOM 845 C CA . TRP A 1 111 ? 9.646 -4.939 -4.974 1.00 96.12 111 TRP A CA 1
ATOM 846 C C . TRP A 1 111 ? 8.817 -3.814 -5.593 1.00 96.12 111 TRP A C 1
ATOM 848 O O . TRP A 1 111 ? 7.594 -3.915 -5.633 1.00 96.12 111 TRP A O 1
ATOM 858 N N . MET A 1 112 ? 9.477 -2.741 -6.022 1.00 96.50 112 MET A N 1
ATOM 859 C CA . MET A 1 112 ? 8.840 -1.537 -6.544 1.00 96.50 112 MET A CA 1
ATOM 860 C C . MET A 1 112 ? 9.047 -1.413 -8.045 1.00 96.50 112 MET A C 1
ATOM 862 O O . MET A 1 112 ? 10.116 -1.750 -8.555 1.00 96.50 112 MET A O 1
ATOM 866 N N . ASN A 1 113 ? 8.067 -0.809 -8.703 1.00 95.38 113 ASN A N 1
ATOM 867 C CA . ASN A 1 113 ? 8.172 -0.282 -10.053 1.00 95.38 113 ASN A CA 1
ATOM 868 C C . ASN A 1 113 ? 7.713 1.177 -10.016 1.00 95.38 113 ASN A C 1
ATOM 870 O O . ASN A 1 113 ? 6.778 1.509 -9.293 1.00 95.38 113 ASN A O 1
ATOM 874 N N . GLU A 1 114 ? 8.408 2.069 -10.720 1.00 96.25 114 GLU A N 1
ATOM 875 C CA . GLU A 1 114 ? 8.106 3.514 -10.701 1.00 96.25 114 GLU A CA 1
ATOM 876 C C . GLU A 1 114 ? 8.046 4.127 -9.278 1.00 96.25 114 GLU A C 1
ATOM 878 O O . GLU A 1 114 ? 7.366 5.122 -9.027 1.00 96.25 114 GLU A O 1
ATOM 883 N N . GLY A 1 115 ? 8.775 3.535 -8.325 1.00 96.69 115 GLY A N 1
ATOM 884 C CA . GLY A 1 115 ? 8.824 3.984 -6.929 1.00 96.69 115 GLY A CA 1
ATOM 885 C C . GLY A 1 115 ? 7.585 3.640 -6.098 1.00 96.69 115 GLY A C 1
ATOM 886 O O . GLY A 1 115 ? 7.434 4.171 -4.993 1.00 96.69 115 GLY A O 1
ATOM 887 N N . VAL A 1 116 ? 6.703 2.769 -6.598 1.00 98.50 116 VAL A N 1
ATOM 888 C CA . VAL A 1 116 ? 5.480 2.332 -5.915 1.00 98.50 116 VAL A CA 1
ATOM 889 C C . VAL A 1 116 ? 5.308 0.812 -5.942 1.00 98.50 116 VAL A C 1
ATOM 891 O O . VAL A 1 116 ? 5.947 0.110 -6.723 1.00 98.50 116 VAL A O 1
ATOM 894 N N . PHE A 1 117 ? 4.459 0.293 -5.053 1.00 98.25 117 PHE A N 1
ATOM 895 C CA . PHE A 1 117 ? 4.015 -1.103 -5.061 1.00 98.25 117 PHE A CA 1
ATOM 896 C C . PHE A 1 117 ? 2.638 -1.262 -4.386 1.00 98.25 117 PHE A C 1
ATOM 898 O O . PHE A 1 117 ? 2.259 -0.427 -3.550 1.00 98.25 117 PHE A O 1
ATOM 905 N N . PRO A 1 118 ? 1.861 -2.305 -4.733 1.00 98.19 118 PRO A N 1
ATOM 906 C CA . PRO A 1 118 ? 0.539 -2.538 -4.160 1.00 98.19 118 PRO A CA 1
ATOM 907 C C . PRO A 1 118 ? 0.582 -2.957 -2.684 1.00 98.19 118 PRO A C 1
ATOM 909 O O . PRO A 1 118 ? 1.375 -3.795 -2.252 1.00 98.19 118 PRO A O 1
ATOM 912 N N . ILE A 1 119 ? -0.347 -2.401 -1.905 1.00 98.31 119 ILE A N 1
ATOM 913 C CA . ILE A 1 119 ? -0.570 -2.777 -0.508 1.00 98.31 119 ILE A CA 1
ATOM 914 C C . ILE A 1 119 ? -2.066 -2.931 -0.237 1.00 98.31 119 ILE A C 1
ATOM 916 O O . ILE A 1 119 ? -2.883 -2.122 -0.685 1.00 98.31 119 ILE A O 1
ATOM 920 N N . LYS A 1 120 ? -2.442 -3.987 0.482 1.00 98.38 120 LYS A N 1
ATOM 921 C CA . LYS A 1 120 ? -3.834 -4.348 0.759 1.00 98.38 120 LYS A CA 1
ATOM 922 C C . LYS A 1 120 ? -4.048 -4.551 2.246 1.00 98.38 120 LYS A C 1
ATOM 924 O O . LYS A 1 120 ? -3.160 -4.990 2.970 1.00 98.38 120 LYS A O 1
ATOM 929 N N . LEU A 1 121 ? -5.266 -4.283 2.680 1.00 98.31 121 LEU A N 1
ATOM 930 C CA . LEU A 1 121 ? -5.778 -4.698 3.972 1.00 98.31 121 LEU A CA 1
ATOM 931 C C . LEU A 1 121 ? -6.908 -5.687 3.710 1.00 98.31 121 LEU A C 1
ATOM 933 O O . LEU A 1 121 ? -7.860 -5.365 2.995 1.00 98.31 121 LEU A O 1
ATOM 937 N N . VAL A 1 122 ? -6.789 -6.890 4.256 1.00 98.31 122 VAL A N 1
ATOM 938 C CA . VAL A 1 122 ? -7.784 -7.959 4.111 1.00 98.31 122 VAL A CA 1
ATOM 939 C C . VAL A 1 122 ? -8.271 -8.409 5.482 1.00 98.31 122 VAL A C 1
ATOM 941 O O . VAL A 1 122 ? -7.546 -8.274 6.468 1.00 98.31 122 VAL A O 1
ATOM 944 N N . ASP A 1 123 ? -9.488 -8.939 5.561 1.00 97.31 123 ASP A N 1
ATOM 945 C CA . ASP A 1 123 ? -10.015 -9.534 6.790 1.00 97.31 123 ASP A CA 1
ATOM 946 C C . ASP A 1 123 ? -9.399 -10.921 7.079 1.00 97.31 123 ASP A C 1
ATOM 948 O O . ASP A 1 123 ? -8.550 -11.432 6.338 1.00 97.31 123 ASP A O 1
ATOM 952 N N . ALA A 1 124 ? -9.822 -11.550 8.178 1.00 96.12 124 ALA A N 1
ATOM 953 C CA . ALA A 1 124 ? -9.379 -12.891 8.561 1.00 96.12 124 ALA A CA 1
ATOM 954 C C . ALA A 1 124 ? -9.696 -13.980 7.511 1.00 96.12 124 ALA A C 1
ATOM 956 O O . ALA A 1 124 ? -8.991 -14.985 7.454 1.00 96.12 124 ALA A O 1
ATOM 957 N N . ASN A 1 125 ? -10.703 -13.768 6.656 1.00 96.38 125 ASN A N 1
ATOM 958 C CA . ASN A 1 125 ? -11.094 -14.662 5.562 1.00 96.38 125 ASN A CA 1
ATOM 959 C C . ASN A 1 125 ? -10.405 -14.308 4.233 1.00 96.38 125 ASN A C 1
ATOM 961 O O . ASN A 1 125 ? -10.791 -14.830 3.187 1.00 96.38 125 ASN A O 1
ATOM 965 N N . LYS A 1 126 ? -9.407 -13.413 4.255 1.00 95.88 126 LYS A N 1
ATOM 966 C CA . LYS A 1 126 ? -8.711 -12.885 3.070 1.00 95.88 126 LYS A CA 1
ATOM 967 C C . LYS A 1 126 ? -9.612 -12.089 2.118 1.00 95.88 126 LYS A C 1
ATOM 969 O O . LYS A 1 126 ? -9.232 -11.846 0.973 1.00 95.88 126 LYS A O 1
ATOM 974 N N . LYS A 1 127 ? -10.779 -11.620 2.571 1.00 97.06 127 LYS A N 1
ATOM 975 C CA . LYS A 1 127 ? -11.609 -10.693 1.797 1.00 97.06 127 LYS A CA 1
ATOM 976 C C . LYS A 1 127 ? -10.996 -9.298 1.855 1.00 97.06 127 LYS A C 1
ATOM 978 O O . LYS A 1 127 ? -10.636 -8.810 2.925 1.00 97.06 127 LYS A O 1
ATOM 983 N N . LEU A 1 128 ? -10.904 -8.641 0.703 1.00 97.81 128 LEU A N 1
ATOM 984 C CA . LEU A 1 128 ? -10.381 -7.283 0.597 1.00 97.81 128 LEU A CA 1
ATOM 985 C C . LEU A 1 128 ? -11.243 -6.282 1.385 1.00 97.81 128 LEU A C 1
ATOM 987 O O . LEU A 1 128 ? -12.452 -6.209 1.170 1.00 97.81 128 LEU A O 1
ATOM 991 N N . ILE A 1 129 ? -10.602 -5.506 2.263 1.00 96.88 129 ILE A N 1
ATOM 992 C CA . ILE A 1 129 ? -11.193 -4.353 2.962 1.00 96.88 129 ILE A CA 1
ATOM 993 C C . ILE A 1 129 ? -10.853 -3.074 2.191 1.00 96.88 129 ILE A C 1
ATOM 995 O O . ILE A 1 129 ? -11.740 -2.303 1.840 1.00 96.88 129 ILE A O 1
ATOM 999 N N . VAL A 1 130 ? -9.565 -2.853 1.911 1.00 98.19 130 VAL A N 1
ATOM 1000 C CA . VAL A 1 130 ? -9.080 -1.709 1.125 1.00 98.19 130 VAL A CA 1
ATOM 1001 C C . VAL A 1 130 ? -7.763 -2.055 0.431 1.00 98.19 130 VAL A C 1
ATOM 1003 O O . VAL A 1 130 ? -6.991 -2.880 0.919 1.00 98.19 130 VAL A O 1
ATOM 1006 N N . GLN A 1 131 ? -7.490 -1.404 -0.695 1.00 98.31 131 GLN A N 1
ATOM 1007 C CA . GLN A 1 131 ? -6.218 -1.466 -1.409 1.00 98.31 131 GLN A CA 1
ATOM 1008 C C . GLN A 1 131 ? -5.707 -0.050 -1.681 1.00 98.31 131 GLN A C 1
ATOM 1010 O O . GLN A 1 131 ? -6.491 0.862 -1.935 1.00 98.31 131 GLN A O 1
ATOM 1015 N N . GLY A 1 132 ? -4.390 0.118 -1.653 1.00 97.81 132 GLY A N 1
ATOM 1016 C CA . GLY A 1 132 ? -3.710 1.347 -2.034 1.00 97.81 132 GLY A CA 1
ATOM 1017 C C . GLY A 1 132 ? -2.326 1.062 -2.602 1.00 97.81 132 GLY A C 1
ATOM 1018 O O . GLY A 1 132 ? -2.001 -0.074 -2.956 1.00 97.81 132 GLY A O 1
ATOM 1019 N N . GLN A 1 133 ? -1.506 2.106 -2.673 1.00 98.12 133 GLN A N 1
ATOM 1020 C CA . GLN A 1 133 ? -0.107 2.003 -3.074 1.00 98.12 133 GLN A CA 1
ATOM 1021 C C . GLN A 1 133 ? 0.795 2.514 -1.957 1.00 98.12 133 GLN A C 1
ATOM 1023 O O . GLN A 1 133 ? 0.518 3.539 -1.328 1.00 98.12 133 GLN A O 1
ATOM 1028 N N . ALA A 1 134 ? 1.885 1.796 -1.728 1.00 98.44 134 ALA A N 1
ATOM 1029 C CA . ALA A 1 134 ? 3.005 2.278 -0.948 1.00 98.44 134 ALA A CA 1
ATOM 1030 C C . ALA A 1 134 ? 4.017 2.935 -1.879 1.00 98.44 134 ALA A C 1
ATOM 1032 O O . ALA A 1 134 ? 4.291 2.423 -2.960 1.00 98.44 134 ALA A O 1
ATOM 1033 N N . LYS A 1 135 ? 4.559 4.074 -1.451 1.00 98.56 135 LYS A N 1
ATOM 1034 C CA . LYS A 1 135 ? 5.501 4.881 -2.225 1.00 98.56 135 LYS A CA 1
ATOM 1035 C C . LYS A 1 135 ? 6.842 4.942 -1.514 1.00 98.56 135 LYS A C 1
ATOM 1037 O O . LYS A 1 135 ? 6.887 4.990 -0.283 1.00 98.56 135 LYS A O 1
ATOM 1042 N N . GLU A 1 136 ? 7.925 4.963 -2.277 1.00 98.25 136 GLU A N 1
ATOM 1043 C CA . GLU A 1 136 ? 9.254 5.245 -1.746 1.00 98.25 136 GLU A CA 1
ATOM 1044 C C . GLU A 1 136 ? 9.294 6.591 -1.004 1.00 98.25 136 GLU A C 1
ATOM 1046 O O . GLU A 1 136 ? 8.673 7.580 -1.400 1.00 98.25 136 GLU A O 1
ATOM 1051 N N . ASN A 1 137 ? 10.051 6.637 0.089 1.00 97.81 137 ASN A N 1
ATOM 1052 C CA . ASN A 1 137 ? 10.187 7.858 0.883 1.00 97.81 137 ASN A CA 1
ATOM 1053 C C . ASN A 1 137 ? 11.082 8.897 0.197 1.00 97.81 137 ASN A C 1
ATOM 1055 O O . ASN A 1 137 ? 10.918 10.095 0.421 1.00 97.81 137 ASN A O 1
ATOM 1059 N N . VAL A 1 138 ? 12.040 8.439 -0.611 1.00 97.12 138 VAL A N 1
ATOM 1060 C CA . VAL A 1 138 ? 12.993 9.285 -1.330 1.00 97.12 138 VAL A CA 1
ATOM 1061 C C . VAL A 1 138 ? 12.897 8.939 -2.816 1.00 97.12 138 VAL A C 1
ATOM 1063 O O . VAL A 1 138 ? 13.199 7.802 -3.172 1.00 97.12 138 VAL A O 1
ATOM 1066 N N . PRO A 1 139 ? 12.480 9.876 -3.684 1.00 96.75 139 PRO A N 1
ATOM 1067 C CA . PRO A 1 139 ? 12.308 9.608 -5.108 1.00 96.75 139 PRO A CA 1
ATOM 1068 C C . PRO A 1 139 ? 13.564 9.042 -5.786 1.00 96.75 139 PRO A C 1
ATOM 1070 O O . PRO A 1 139 ? 14.663 9.565 -5.604 1.00 96.75 139 PRO A O 1
ATOM 1073 N N . GLY A 1 140 ? 13.389 7.995 -6.590 1.00 93.50 140 GLY A N 1
ATOM 1074 C CA . GLY A 1 140 ? 14.437 7.330 -7.367 1.00 93.50 140 GLY A CA 1
ATOM 1075 C C . GLY A 1 140 ? 15.252 6.280 -6.606 1.00 93.50 140 GLY A C 1
ATOM 1076 O O . GLY A 1 140 ? 16.089 5.612 -7.213 1.00 93.50 140 GLY A O 1
ATOM 1077 N N . THR A 1 141 ? 15.020 6.075 -5.306 1.00 93.12 141 THR A N 1
ATOM 1078 C CA . THR A 1 141 ? 15.756 5.062 -4.527 1.00 93.12 141 THR A CA 1
ATOM 1079 C C . THR A 1 141 ? 15.445 3.630 -4.939 1.00 93.12 141 THR A C 1
ATOM 1081 O O . THR A 1 141 ? 16.295 2.754 -4.763 1.00 93.12 141 THR A O 1
ATOM 1084 N N . TRP A 1 142 ? 14.291 3.387 -5.556 1.00 93.69 142 TRP A N 1
ATOM 1085 C CA . TRP A 1 142 ? 13.947 2.079 -6.116 1.00 93.69 142 TRP A CA 1
ATOM 1086 C C . TRP A 1 142 ? 14.892 1.592 -7.225 1.00 93.69 142 TRP A C 1
ATOM 1088 O O . TRP A 1 142 ? 15.048 0.386 -7.405 1.00 93.69 142 TRP A O 1
ATOM 1098 N N . LEU A 1 143 ? 15.596 2.504 -7.902 1.00 92.81 143 LEU A N 1
ATOM 1099 C CA . LEU A 1 143 ? 16.602 2.181 -8.921 1.00 92.81 143 LEU A CA 1
ATOM 1100 C C . LEU A 1 143 ? 17.976 1.831 -8.329 1.00 92.81 143 LEU A C 1
ATOM 1102 O O . LEU A 1 143 ? 18.888 1.462 -9.063 1.00 92.81 143 LEU A O 1
ATOM 1106 N N . SER A 1 144 ? 18.154 1.958 -7.010 1.00 90.69 144 SER A N 1
ATOM 1107 C CA . SER A 1 144 ? 19.472 1.831 -6.373 1.00 90.69 144 SER A CA 1
ATOM 1108 C C . SER A 1 144 ? 20.003 0.397 -6.283 1.00 90.69 144 SER A C 1
ATOM 1110 O O . SER A 1 144 ? 21.168 0.211 -5.943 1.00 90.69 144 SER A O 1
ATOM 1112 N N . GLY A 1 145 ? 19.158 -0.613 -6.517 1.00 90.44 145 GLY A N 1
ATOM 1113 C CA . GLY A 1 145 ? 19.497 -2.020 -6.278 1.00 90.44 145 GLY A CA 1
ATOM 1114 C C . GLY A 1 145 ? 19.596 -2.403 -4.794 1.00 90.44 145 GLY A C 1
ATOM 1115 O O . GLY A 1 145 ? 19.937 -3.542 -4.491 1.00 90.44 145 GLY A O 1
ATOM 1116 N N . ASN A 1 146 ? 19.274 -1.487 -3.873 1.00 91.75 146 ASN A N 1
ATOM 1117 C CA . ASN A 1 146 ? 19.264 -1.721 -2.428 1.00 91.75 146 ASN A CA 1
ATOM 1118 C C . ASN A 1 146 ? 17.830 -1.765 -1.876 1.00 91.75 146 ASN A C 1
ATOM 1120 O O . ASN A 1 146 ? 16.870 -1.406 -2.557 1.00 91.75 146 ASN A O 1
ATOM 1124 N N . SER A 1 147 ? 17.690 -2.163 -0.610 1.00 95.38 147 SER A N 1
ATOM 1125 C CA . SER A 1 147 ? 16.425 -2.069 0.127 1.00 95.38 147 SER A CA 1
ATOM 1126 C C . SER A 1 147 ? 15.893 -0.626 0.186 1.00 95.38 147 SER A C 1
ATOM 1128 O O . SER A 1 147 ? 16.614 0.309 0.545 1.00 95.38 147 SER A O 1
ATOM 1130 N N . VAL A 1 148 ? 14.601 -0.456 -0.094 1.00 97.06 148 VAL A N 1
ATOM 1131 C CA . VAL A 1 148 ? 13.930 0.839 -0.262 1.00 97.06 148 VAL A CA 1
ATOM 1132 C C . VAL A 1 148 ? 12.967 1.091 0.888 1.00 97.06 148 VAL A C 1
ATOM 1134 O O . VAL A 1 148 ? 12.147 0.238 1.218 1.00 97.06 148 VAL A O 1
ATOM 1137 N N . SER A 1 149 ? 13.037 2.276 1.496 1.00 98.19 149 SER A N 1
ATOM 1138 C CA . SER A 1 149 ? 12.091 2.668 2.549 1.00 98.19 149 SER A CA 1
ATOM 1139 C C . SER A 1 149 ? 10.813 3.231 1.942 1.00 98.19 149 SER A C 1
ATOM 1141 O O . SER A 1 149 ? 10.886 4.027 1.007 1.00 98.19 149 SER A O 1
ATOM 1143 N N . PHE A 1 150 ? 9.662 2.869 2.499 1.00 98.38 150 PHE A N 1
ATOM 1144 C CA . PHE A 1 150 ? 8.359 3.246 1.960 1.00 98.38 150 PHE A CA 1
ATOM 1145 C C . PHE A 1 150 ? 7.404 3.788 3.023 1.00 98.38 150 PHE A C 1
ATOM 1147 O O . PHE A 1 150 ? 7.571 3.538 4.223 1.00 98.38 150 PHE A O 1
ATOM 1154 N N . THR A 1 151 ? 6.372 4.483 2.547 1.00 98.62 151 THR A N 1
ATOM 1155 C CA . THR A 1 151 ? 5.211 4.911 3.328 1.00 98.62 151 THR A CA 1
ATOM 1156 C C . THR A 1 151 ? 3.923 4.681 2.532 1.00 98.62 151 THR A C 1
ATOM 1158 O O . THR A 1 151 ? 3.890 4.860 1.316 1.00 98.62 151 THR A O 1
ATOM 1161 N N . ALA A 1 152 ? 2.851 4.310 3.229 1.00 98.38 152 ALA A N 1
ATOM 1162 C CA . ALA A 1 152 ? 1.481 4.277 2.720 1.00 98.38 152 ALA A CA 1
ATOM 1163 C C . ALA A 1 152 ? 0.508 4.799 3.780 1.00 98.38 152 ALA A C 1
ATOM 1165 O O . ALA A 1 152 ? 0.788 4.727 4.977 1.00 98.38 152 ALA A O 1
ATOM 1166 N N . THR A 1 153 ? -0.661 5.256 3.342 1.00 98.19 153 THR A N 1
ATOM 1167 C CA . THR A 1 153 ? -1.799 5.528 4.224 1.00 98.19 153 THR A CA 1
ATOM 1168 C C . THR A 1 153 ? -3.031 4.854 3.642 1.00 98.19 153 THR A C 1
ATOM 1170 O O . THR A 1 153 ? -3.362 5.082 2.481 1.00 98.19 153 THR A O 1
ATOM 1173 N N . LEU A 1 154 ? -3.705 4.031 4.442 1.00 97.12 154 LEU A N 1
ATOM 1174 C CA . LEU A 1 154 ? -4.949 3.362 4.072 1.00 97.12 154 LEU A CA 1
ATOM 1175 C C . LEU A 1 154 ? -6.088 3.865 4.958 1.00 97.12 154 LEU A C 1
ATOM 1177 O O . LEU A 1 154 ? -6.028 3.749 6.181 1.00 97.12 154 LEU A O 1
ATOM 1181 N N . THR A 1 155 ? -7.141 4.381 4.336 1.00 94.88 155 THR A N 1
ATOM 1182 C CA . THR A 1 155 ? -8.398 4.720 5.011 1.00 94.88 155 THR A CA 1
ATOM 1183 C C . THR A 1 155 ? -9.383 3.587 4.768 1.00 94.88 155 THR A C 1
ATOM 1185 O O . THR A 1 155 ? -9.614 3.215 3.621 1.00 94.88 155 THR A O 1
ATOM 1188 N N . PHE A 1 156 ? -9.945 3.020 5.830 1.00 93.06 156 PHE A N 1
ATOM 1189 C CA . PHE A 1 156 ? -10.857 1.881 5.741 1.00 93.06 156 PHE A CA 1
ATOM 1190 C C . PHE A 1 156 ? -11.993 1.957 6.757 1.00 93.06 156 PHE A C 1
ATOM 1192 O O . PHE A 1 156 ? -11.896 2.659 7.764 1.00 93.06 156 PHE A O 1
ATOM 1199 N N . ASP A 1 157 ? -13.041 1.183 6.489 1.00 89.81 157 ASP A N 1
ATOM 1200 C CA . ASP A 1 157 ? -14.124 0.879 7.415 1.00 89.81 157 ASP A CA 1
ATOM 1201 C C . ASP A 1 157 ? -14.311 -0.645 7.467 1.00 89.81 157 ASP A C 1
ATOM 1203 O O . ASP A 1 157 ? -14.342 -1.303 6.424 1.00 89.81 157 ASP A O 1
ATOM 1207 N N . THR A 1 158 ? -14.339 -1.234 8.664 1.00 89.75 158 THR A N 1
ATOM 1208 C CA . THR A 1 158 ? -14.491 -2.680 8.839 1.00 89.75 158 THR A CA 1
ATOM 1209 C C . THR A 1 158 ? -15.126 -3.034 10.179 1.00 89.75 158 THR A C 1
ATOM 1211 O O . THR A 1 158 ? -14.793 -2.466 11.214 1.00 89.75 158 THR A O 1
ATOM 1214 N N . ASN A 1 159 ? -15.988 -4.052 10.149 1.00 89.50 159 ASN A N 1
ATOM 1215 C CA . ASN A 1 159 ? -16.540 -4.709 11.339 1.00 89.50 159 ASN A CA 1
ATOM 1216 C C . ASN A 1 159 ? -15.758 -5.979 11.720 1.00 89.50 159 ASN A C 1
ATOM 1218 O O . ASN A 1 159 ? -16.151 -6.713 12.624 1.00 89.50 159 ASN A O 1
ATOM 1222 N N . SER A 1 160 ? -14.682 -6.294 10.993 1.00 92.56 160 SER A N 1
ATOM 1223 C CA . SER A 1 160 ? -13.844 -7.457 11.297 1.00 92.56 160 SER A CA 1
ATOM 1224 C C . SER A 1 160 ? -13.001 -7.185 12.538 1.00 92.56 160 SER A C 1
ATOM 1226 O O . SER A 1 160 ? -12.509 -6.078 12.710 1.00 92.56 160 SER A O 1
ATOM 1228 N N . ALA A 1 161 ? -12.760 -8.198 13.371 1.00 93.38 161 ALA A N 1
ATOM 1229 C CA . ALA A 1 161 ? -11.901 -8.052 14.552 1.00 93.38 161 ALA A CA 1
ATOM 1230 C C . ALA A 1 161 ? -10.396 -8.119 14.219 1.00 93.38 161 ALA A C 1
ATOM 1232 O O . ALA A 1 161 ? -9.553 -7.560 14.925 1.00 93.38 161 ALA A O 1
ATOM 1233 N N . SER A 1 162 ? -10.036 -8.829 13.151 1.00 96.44 162 SER A N 1
ATOM 1234 C CA . SER A 1 162 ? -8.651 -9.049 12.738 1.00 96.44 162 SER A CA 1
ATOM 1235 C C . SER A 1 162 ? -8.532 -9.252 11.233 1.00 96.44 162 SER A C 1
ATOM 1237 O O . SER A 1 162 ? -9.520 -9.485 10.530 1.00 96.44 162 SER A O 1
ATOM 1239 N N . GLY A 1 163 ? -7.300 -9.148 10.747 1.00 97.38 163 GLY A N 1
ATOM 1240 C CA . GLY A 1 163 ? -6.982 -9.280 9.339 1.00 97.38 163 GLY A CA 1
ATOM 1241 C C . GLY A 1 163 ? -5.485 -9.277 9.081 1.00 97.38 163 GLY A C 1
ATOM 1242 O O . GLY A 1 163 ? -4.677 -9.476 9.993 1.00 97.38 163 GLY A O 1
ATOM 1243 N N . PHE A 1 164 ? -5.121 -9.029 7.829 1.00 98.38 164 PHE A N 1
ATOM 1244 C CA . PHE A 1 164 ? -3.735 -8.983 7.383 1.00 98.38 164 PHE A CA 1
ATOM 1245 C C . PHE A 1 164 ? -3.482 -7.715 6.576 1.00 98.38 164 PHE A C 1
ATOM 1247 O O . PHE A 1 164 ? -4.245 -7.372 5.671 1.00 98.38 164 PHE A O 1
ATOM 1254 N N . LEU A 1 165 ? -2.382 -7.040 6.894 1.00 98.38 165 LEU A N 1
ATOM 1255 C CA . LEU A 1 165 ? -1.738 -6.108 5.984 1.00 98.38 165 LEU A CA 1
ATOM 1256 C C . LEU A 1 165 ? -0.894 -6.931 5.011 1.00 98.38 165 LEU A C 1
ATOM 1258 O O . LEU A 1 165 ? 0.001 -7.657 5.436 1.00 98.38 165 LEU A O 1
ATOM 1262 N N . VAL A 1 166 ? -1.184 -6.818 3.724 1.00 98.38 166 VAL A N 1
ATOM 1263 C CA . VAL A 1 166 ? -0.561 -7.604 2.662 1.00 98.38 166 VAL A CA 1
ATOM 1264 C C . VAL A 1 166 ? 0.225 -6.666 1.761 1.00 98.38 166 VAL A C 1
ATOM 1266 O O . VAL A 1 166 ? -0.332 -5.730 1.190 1.00 98.38 166 VAL A O 1
ATOM 1269 N N . LEU A 1 167 ? 1.524 -6.909 1.648 1.00 98.31 167 LEU A N 1
ATOM 1270 C CA . LEU A 1 167 ? 2.408 -6.259 0.693 1.00 98.31 167 LEU A CA 1
ATOM 1271 C C . LEU A 1 167 ? 2.590 -7.218 -0.481 1.00 98.31 167 LEU A C 1
ATOM 1273 O O . LEU A 1 167 ? 2.915 -8.388 -0.276 1.00 98.31 167 LEU A O 1
ATOM 1277 N N . GLU A 1 168 ? 2.427 -6.715 -1.695 1.00 97.50 168 GLU A N 1
ATOM 1278 C CA . GLU A 1 168 ? 2.696 -7.449 -2.931 1.00 97.50 168 GLU A CA 1
ATOM 1279 C C . GLU A 1 168 ? 3.773 -6.691 -3.703 1.00 97.50 168 GLU A C 1
ATOM 1281 O O . GLU A 1 168 ? 3.735 -5.461 -3.759 1.00 97.50 168 GLU A O 1
ATOM 1286 N N . ASN A 1 169 ? 4.758 -7.387 -4.272 1.00 96.88 169 ASN A N 1
ATOM 1287 C CA . ASN A 1 169 ? 5.672 -6.701 -5.181 1.00 96.88 169 ASN A CA 1
ATOM 1288 C C . ASN A 1 169 ? 4.913 -6.244 -6.429 1.00 96.88 169 ASN A C 1
ATOM 1290 O O . ASN A 1 169 ? 3.998 -6.926 -6.894 1.00 96.88 169 ASN A O 1
ATOM 1294 N N . ASP A 1 170 ? 5.330 -5.120 -7.004 1.00 97.19 170 ASP A N 1
ATOM 1295 C CA . ASP A 1 170 ? 4.849 -4.766 -8.330 1.00 97.19 170 ASP A CA 1
ATOM 1296 C C . ASP A 1 170 ? 5.430 -5.755 -9.350 1.00 97.19 170 ASP A C 1
ATOM 1298 O O . ASP A 1 170 ? 6.646 -5.948 -9.438 1.00 97.19 170 ASP A O 1
ATOM 1302 N N . ASN A 1 171 ? 4.549 -6.432 -10.085 1.00 94.19 171 ASN A N 1
ATOM 1303 C CA . ASN A 1 171 ? 4.909 -7.443 -11.074 1.00 94.19 171 ASN A CA 1
ATOM 1304 C C . ASN A 1 171 ? 4.314 -7.075 -12.446 1.00 94.19 171 ASN A C 1
ATOM 1306 O O . ASN A 1 171 ? 3.287 -7.640 -12.838 1.00 94.19 171 ASN A O 1
ATOM 1310 N N . PRO A 1 172 ? 4.957 -6.167 -13.211 1.00 92.19 172 PRO A N 1
ATOM 1311 C CA . PRO A 1 172 ? 4.472 -5.737 -14.526 1.00 92.19 172 PRO A CA 1
ATOM 1312 C C . PRO A 1 172 ? 4.323 -6.870 -15.549 1.00 92.19 172 PRO A C 1
ATOM 1314 O O . PRO A 1 172 ? 3.563 -6.740 -16.504 1.00 92.19 172 PRO A O 1
ATOM 1317 N N . SER A 1 173 ? 5.048 -7.982 -15.369 1.00 92.06 173 SER A N 1
ATOM 1318 C CA . SER A 1 173 ? 4.979 -9.135 -16.277 1.00 92.06 173 SER A CA 1
ATOM 1319 C C . SER A 1 173 ? 3.681 -9.935 -16.143 1.00 92.06 173 SER A C 1
ATOM 1321 O O . SER A 1 173 ? 3.313 -10.660 -17.063 1.00 92.06 173 SER A O 1
ATOM 1323 N N . GLY A 1 174 ? 3.011 -9.842 -14.988 1.00 91.19 174 GLY A N 1
ATOM 1324 C CA . GLY A 1 174 ? 1.854 -10.670 -14.648 1.00 91.19 174 GLY A CA 1
ATOM 1325 C C . GLY A 1 174 ? 2.165 -12.158 -14.434 1.00 91.19 174 GLY A C 1
ATOM 1326 O O . GLY A 1 174 ? 1.249 -12.916 -14.125 1.00 91.19 174 GLY A O 1
ATOM 1327 N N . ASP A 1 175 ? 3.423 -12.591 -14.571 1.00 91.25 175 ASP A N 1
ATOM 1328 C CA . ASP A 1 175 ? 3.828 -13.984 -14.370 1.00 91.25 175 ASP A CA 1
ATOM 1329 C C . ASP A 1 175 ? 3.776 -14.347 -12.874 1.00 91.25 175 ASP A C 1
ATOM 1331 O O . ASP A 1 175 ? 4.521 -13.752 -12.085 1.00 91.25 175 ASP A O 1
ATOM 1335 N N . PRO A 1 176 ? 2.957 -15.332 -12.455 1.00 91.06 176 PRO A N 1
ATOM 1336 C CA . PRO A 1 176 ? 2.874 -15.761 -11.062 1.00 91.06 176 PRO A CA 1
ATOM 1337 C C . PRO A 1 176 ? 4.212 -16.190 -10.448 1.00 91.06 176 PRO A C 1
ATOM 1339 O O . PRO A 1 176 ? 4.373 -16.066 -9.236 1.00 91.06 176 PRO A O 1
ATOM 1342 N N . ALA A 1 177 ? 5.182 -16.652 -11.248 1.00 92.00 177 ALA A N 1
ATOM 1343 C CA . ALA A 1 177 ? 6.511 -17.028 -10.761 1.00 92.00 177 ALA A CA 1
ATOM 1344 C C . ALA A 1 177 ? 7.309 -15.834 -10.201 1.00 92.00 177 ALA A C 1
ATOM 1346 O O . ALA A 1 177 ? 8.193 -16.019 -9.364 1.00 92.00 177 ALA A O 1
ATOM 1347 N N . ASN A 1 178 ? 6.978 -14.610 -10.629 1.00 90.00 178 ASN A N 1
ATOM 1348 C CA . ASN A 1 178 ? 7.611 -13.369 -10.175 1.00 90.00 178 ASN A CA 1
ATOM 1349 C C . ASN A 1 178 ? 6.828 -12.669 -9.053 1.00 90.00 178 ASN A C 1
ATOM 1351 O O . ASN A 1 178 ? 7.284 -11.647 -8.532 1.00 90.00 178 ASN A O 1
ATOM 1355 N N . SER A 1 179 ? 5.665 -13.203 -8.674 1.00 93.06 179 SER A N 1
ATOM 1356 C CA . SER A 1 179 ? 4.830 -12.648 -7.612 1.00 93.06 179 SER A CA 1
ATOM 1357 C C . SER A 1 179 ? 5.344 -13.063 -6.234 1.00 93.06 179 SER A C 1
ATOM 1359 O O . SER A 1 179 ? 5.618 -14.228 -5.955 1.00 93.06 179 SER A O 1
ATOM 1361 N N . LYS A 1 180 ? 5.452 -12.082 -5.348 1.00 94.94 180 LYS A N 1
ATOM 1362 C CA . LYS A 1 180 ? 5.914 -12.185 -3.969 1.00 94.94 180 LYS A CA 1
ATOM 1363 C C . LYS A 1 180 ? 4.904 -11.478 -3.084 1.00 94.94 180 LYS A C 1
ATOM 1365 O O . LYS A 1 180 ? 4.441 -10.380 -3.389 1.00 94.94 180 LYS A O 1
ATOM 1370 N N . THR A 1 181 ? 4.611 -12.098 -1.952 1.00 96.12 181 THR A N 1
ATOM 1371 C CA . THR A 1 181 ? 3.662 -11.574 -0.976 1.00 96.12 181 THR A CA 1
ATOM 1372 C C . THR A 1 181 ? 4.284 -11.627 0.407 1.00 96.12 181 THR A C 1
ATOM 1374 O O . THR A 1 181 ? 4.999 -12.571 0.743 1.00 96.12 181 THR A O 1
ATOM 1377 N N . TYR A 1 182 ? 4.015 -10.606 1.211 1.00 96.88 182 TYR A N 1
ATOM 1378 C CA . TYR A 1 182 ? 4.398 -10.559 2.613 1.00 96.88 182 TYR A CA 1
ATOM 1379 C C . TYR A 1 182 ? 3.219 -10.080 3.450 1.00 96.88 182 TYR A C 1
ATOM 1381 O O . TYR A 1 182 ? 2.583 -9.081 3.118 1.00 96.88 182 TYR A O 1
ATOM 1389 N N . GLU A 1 183 ? 2.926 -10.790 4.535 1.00 97.62 183 GLU A N 1
ATOM 1390 C CA . GLU A 1 183 ? 1.753 -10.528 5.360 1.00 97.62 183 GLU A CA 1
ATOM 1391 C C . GLU A 1 183 ? 2.145 -10.176 6.791 1.00 97.62 183 GLU A C 1
ATOM 1393 O O . GLU A 1 183 ? 2.971 -10.842 7.415 1.00 97.62 183 GLU A O 1
ATOM 1398 N N . VAL A 1 184 ? 1.493 -9.153 7.336 1.00 97.62 184 VAL A N 1
ATOM 1399 C CA . VAL A 1 184 ? 1.582 -8.781 8.747 1.00 97.62 184 VAL A CA 1
ATOM 1400 C C . VAL A 1 184 ? 0.188 -8.903 9.356 1.00 97.62 184 VAL A C 1
ATOM 1402 O O . VAL A 1 184 ? -0.726 -8.207 8.906 1.00 97.62 184 VAL A O 1
ATOM 1405 N N . PRO A 1 185 ? -0.021 -9.766 10.366 1.00 97.94 185 PRO A N 1
ATOM 1406 C CA . PRO A 1 185 ? -1.315 -9.856 11.026 1.00 97.94 185 PRO A CA 1
ATOM 1407 C C . PRO A 1 185 ? -1.596 -8.558 11.786 1.00 97.94 185 PRO A C 1
ATOM 1409 O O . PRO A 1 185 ? -0.699 -7.998 12.415 1.00 97.94 185 PRO A O 1
ATOM 1412 N N . VAL A 1 186 ? -2.841 -8.095 11.769 1.00 97.69 186 VAL A N 1
ATOM 1413 C CA . VAL A 1 186 ? -3.293 -6.902 12.498 1.00 97.69 186 VAL A CA 1
ATOM 1414 C C . VAL A 1 186 ? -4.614 -7.181 13.206 1.00 97.69 186 VAL A C 1
ATOM 1416 O O . VAL A 1 186 ? -5.384 -8.063 12.815 1.00 97.69 186 VAL A O 1
ATOM 1419 N N . LYS A 1 187 ? -4.888 -6.424 14.267 1.00 96.56 187 LYS A N 1
ATOM 1420 C CA . LYS A 1 187 ? -6.193 -6.408 14.937 1.00 96.56 187 LYS A CA 1
ATOM 1421 C C . LYS A 1 187 ? -6.857 -5.078 14.640 1.00 96.56 187 LYS A C 1
ATOM 1423 O O . LYS A 1 187 ? -6.203 -4.050 14.751 1.00 96.56 187 LYS A O 1
ATOM 1428 N N . PHE A 1 188 ? -8.126 -5.070 14.275 1.00 94.25 188 PHE A N 1
ATOM 1429 C CA . PHE A 1 188 ? -8.826 -3.812 14.050 1.00 94.25 188 PHE A CA 1
ATOM 1430 C C . PHE A 1 188 ? -9.344 -3.282 15.385 1.00 94.25 188 PHE A C 1
ATOM 1432 O O . PHE A 1 188 ? -9.860 -4.037 16.212 1.00 94.25 188 PHE A O 1
ATOM 1439 N N . SER A 1 189 ? -9.145 -1.990 15.631 1.00 86.88 189 SER A N 1
ATOM 1440 C CA . SER A 1 189 ? -9.919 -1.290 16.652 1.00 86.88 189 SER A CA 1
ATOM 1441 C C . SER A 1 189 ? -11.373 -1.272 16.194 1.00 86.88 189 SER A C 1
ATOM 1443 O O . SER A 1 189 ? -11.628 -1.069 15.009 1.00 86.88 189 SER A O 1
ATOM 1445 N N . GLU A 1 190 ? -12.312 -1.511 17.107 1.00 72.06 190 GLU A N 1
ATOM 1446 C CA . GLU A 1 190 ? -13.731 -1.448 16.767 1.00 72.06 190 GLU A CA 1
ATOM 1447 C C . GLU A 1 190 ? -14.044 -0.067 16.186 1.00 72.06 190 GLU A C 1
ATOM 1449 O O . GLU A 1 190 ? -13.777 0.958 16.820 1.00 72.06 190 GLU A O 1
ATOM 1454 N N . ASN A 1 191 ? -14.577 -0.039 14.965 1.00 65.12 191 ASN A N 1
ATOM 1455 C CA . ASN A 1 191 ? -15.179 1.171 14.440 1.00 65.12 191 ASN A CA 1
ATOM 1456 C C . ASN A 1 191 ? -16.450 1.406 15.247 1.00 65.12 191 ASN A C 1
ATOM 1458 O O . ASN A 1 191 ? -17.447 0.701 15.090 1.00 65.12 191 ASN A O 1
ATOM 1462 N N . VAL A 1 192 ? -16.396 2.377 16.157 1.00 68.94 192 VAL A N 1
ATOM 1463 C CA . VAL A 1 192 ? -17.590 2.835 16.857 1.00 68.94 192 VAL A CA 1
ATOM 1464 C C . VAL A 1 192 ? -18.511 3.428 15.796 1.00 68.94 192 VAL A C 1
ATOM 1466 O O . VAL A 1 192 ? -18.189 4.440 15.176 1.00 68.94 192 VAL A O 1
ATOM 1469 N N . ALA A 1 193 ? -19.642 2.767 15.547 1.00 72.62 193 ALA A N 1
ATOM 1470 C CA . ALA A 1 193 ? -20.669 3.290 14.662 1.00 72.62 193 ALA A CA 1
ATOM 1471 C C . ALA A 1 193 ? -21.236 4.575 15.281 1.00 72.62 193 ALA A C 1
ATOM 1473 O O . ALA A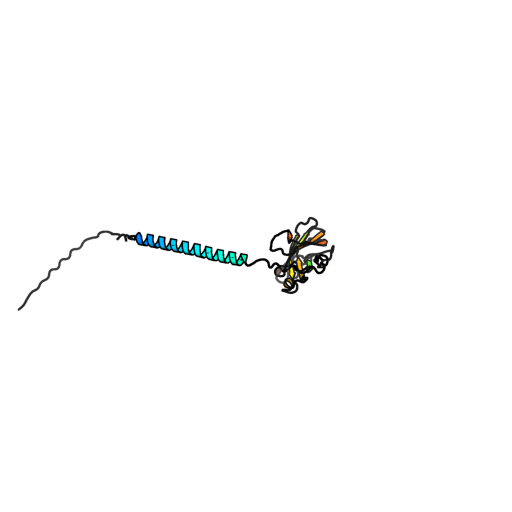 1 193 ? -21.937 4.538 16.294 1.00 72.62 193 ALA A O 1
ATOM 1474 N N . CYS A 1 194 ? -20.892 5.718 14.694 1.00 80.81 194 CYS A N 1
ATOM 1475 C CA . CYS A 1 194 ? -21.340 7.013 15.183 1.00 80.81 194 CYS A CA 1
ATOM 1476 C C . CYS A 1 194 ? -22.778 7.303 14.755 1.00 80.81 194 CYS A C 1
ATOM 1478 O O . CYS A 1 194 ? -23.212 6.927 13.666 1.00 80.81 194 CYS A O 1
ATOM 1480 N N . THR A 1 195 ? -23.519 8.009 15.607 1.00 84.88 195 THR A N 1
ATOM 1481 C CA . THR A 1 195 ? -24.849 8.520 15.265 1.00 84.88 195 THR A CA 1
ATOM 1482 C C . THR A 1 195 ? -24.754 9.543 14.129 1.00 84.88 195 THR A C 1
ATOM 1484 O O . THR A 1 195 ? -23.792 10.311 14.047 1.00 84.88 195 THR A O 1
ATOM 1487 N N . LEU A 1 196 ? -25.765 9.572 13.255 1.00 87.38 196 LEU A N 1
ATOM 1488 C CA . LEU A 1 196 ? -25.840 10.456 12.080 1.00 87.38 196 LEU A CA 1
ATOM 1489 C C . LEU A 1 196 ? -26.281 11.887 12.439 1.00 87.38 196 LEU A C 1
ATOM 1491 O O . LEU A 1 196 ? -27.069 12.509 11.729 1.00 87.38 196 LEU A O 1
ATOM 1495 N N . ASP A 1 197 ? -25.795 12.405 13.564 1.00 92.06 197 ASP A N 1
ATOM 1496 C CA . ASP A 1 197 ? -26.128 13.751 14.021 1.00 92.06 197 ASP A CA 1
ATOM 1497 C C . ASP A 1 197 ? -25.375 14.798 13.187 1.00 92.06 197 ASP A C 1
ATOM 1499 O O . ASP A 1 197 ? -24.193 14.624 12.873 1.00 92.06 197 ASP A O 1
ATOM 1503 N N . ALA A 1 198 ? -26.033 15.924 12.904 1.00 94.12 198 ALA A N 1
ATOM 1504 C CA . ALA A 1 198 ? -25.430 17.088 12.259 1.00 94.12 198 ALA A CA 1
ATOM 1505 C C . ALA A 1 198 ? -25.324 18.263 13.244 1.00 94.12 198 ALA A C 1
ATOM 1507 O O . ALA A 1 198 ? -26.259 18.547 13.994 1.00 94.12 198 ALA A O 1
ATOM 1508 N N . LYS A 1 199 ? -24.195 18.976 13.219 1.00 94.88 199 LYS A N 1
ATOM 1509 C CA . LYS A 1 199 ? -23.962 20.213 13.975 1.00 94.88 199 LYS A CA 1
ATOM 1510 C C . LYS A 1 199 ? -23.879 21.392 13.009 1.00 94.88 199 LYS A C 1
ATOM 1512 O O . LYS A 1 199 ? -23.068 21.364 12.08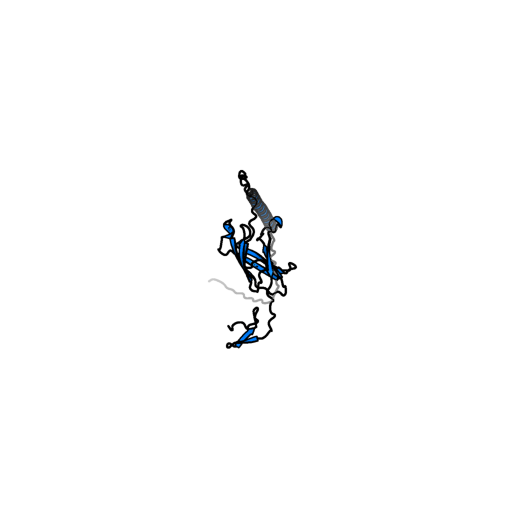9 1.00 94.88 199 LYS A O 1
ATOM 1517 N N . LEU A 1 200 ? -24.696 22.418 13.252 1.00 97.12 200 LEU A N 1
ATOM 1518 C CA . LEU A 1 200 ? -24.654 23.694 12.534 1.00 97.12 200 LEU A CA 1
ATOM 1519 C C . LEU A 1 200 ? -23.421 24.505 12.966 1.00 97.12 200 LEU A C 1
ATOM 1521 O O . LEU A 1 200 ? -23.179 24.689 14.163 1.00 97.12 200 LEU A O 1
ATOM 1525 N N . CYS A 1 201 ? -22.659 24.987 11.992 1.00 97.19 201 CYS A N 1
ATOM 1526 C CA . CYS A 1 201 ? -21.497 25.851 12.168 1.00 97.19 201 CYS A CA 1
ATOM 1527 C C . CYS A 1 201 ? -21.875 27.345 12.065 1.00 97.19 201 CYS A C 1
ATOM 1529 O O . CYS A 1 201 ? -22.932 27.674 11.522 1.00 97.19 201 CYS A O 1
ATOM 1531 N N . PRO A 1 202 ? -21.044 28.276 12.586 1.00 97.44 202 PRO A N 1
ATOM 1532 C CA . PRO A 1 202 ? -21.339 29.717 12.559 1.00 97.44 202 PRO A CA 1
ATOM 1533 C C . PRO A 1 202 ? -21.507 30.319 11.155 1.00 97.44 202 PRO A C 1
ATOM 1535 O O . PRO A 1 202 ? -22.175 31.337 11.006 1.00 97.44 202 PRO A O 1
ATOM 1538 N N . ASP A 1 203 ? -20.911 29.696 10.139 1.00 96.19 203 ASP A N 1
ATOM 1539 C CA . ASP A 1 203 ? -21.005 30.063 8.722 1.00 96.19 203 ASP A CA 1
ATOM 1540 C C . ASP A 1 203 ? -22.286 29.541 8.036 1.00 96.19 203 ASP A C 1
ATOM 1542 O O . ASP A 1 203 ? -22.531 29.8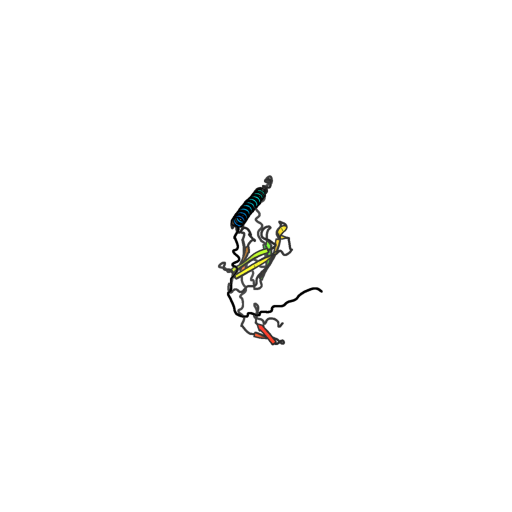36 6.868 1.00 96.19 203 ASP A O 1
ATOM 1546 N N . GLY A 1 204 ? -23.110 28.767 8.752 1.00 95.88 204 GLY A N 1
ATOM 1547 C CA . GLY A 1 204 ? -24.314 28.123 8.227 1.00 95.88 204 GLY A CA 1
ATOM 1548 C C . GLY A 1 204 ? -24.086 26.733 7.619 1.00 95.88 204 GLY A C 1
ATOM 1549 O O . GLY A 1 204 ? -25.055 26.103 7.190 1.00 95.88 204 GLY A O 1
ATOM 1550 N N . SER A 1 205 ? -22.845 26.233 7.586 1.00 96.69 205 SER A N 1
ATOM 1551 C CA . SER A 1 205 ? -22.536 24.870 7.139 1.00 96.69 205 SER A CA 1
ATOM 1552 C C . SER A 1 205 ? -22.895 23.822 8.203 1.00 96.69 205 SER A C 1
ATOM 1554 O O . SER A 1 205 ? -23.196 24.150 9.352 1.00 96.69 205 SER A O 1
ATOM 1556 N N . TYR A 1 206 ? -22.878 22.539 7.829 1.00 95.69 206 TYR A N 1
ATOM 1557 C CA . TYR A 1 206 ? -23.137 21.426 8.744 1.00 95.69 206 TYR A CA 1
ATOM 1558 C C . TYR A 1 206 ? -21.965 20.446 8.751 1.00 95.69 206 TYR A C 1
ATOM 1560 O O . TYR A 1 206 ? -21.463 20.059 7.697 1.00 95.69 206 TYR A O 1
ATOM 1568 N N . VAL A 1 207 ? -21.584 19.988 9.943 1.00 95.81 207 VAL A N 1
ATOM 1569 C CA . VAL A 1 207 ? -20.580 18.933 10.153 1.00 95.81 207 VAL A CA 1
ATOM 1570 C C . VAL A 1 207 ? -21.200 17.719 10.845 1.00 95.81 207 VAL A C 1
ATOM 1572 O O . VAL A 1 207 ? -22.133 17.854 11.635 1.00 95.81 207 VAL A O 1
ATOM 1575 N N . SER A 1 208 ? -20.695 16.521 10.548 1.00 92.00 208 SER A N 1
ATOM 1576 C CA . SER A 1 208 ? -21.146 15.252 11.148 1.00 92.00 208 SER A CA 1
ATOM 1577 C C . SER A 1 208 ? -20.151 14.731 12.188 1.00 92.00 208 SER A C 1
ATOM 1579 O O . SER A 1 208 ? -19.015 15.212 12.272 1.00 92.00 208 SER A O 1
ATOM 1581 N N . ARG A 1 209 ? -20.567 13.737 12.980 1.00 90.00 209 ARG A N 1
ATOM 1582 C CA . ARG A 1 209 ? -19.657 12.974 13.847 1.00 90.00 209 ARG A CA 1
ATOM 1583 C C . ARG A 1 209 ? -18.706 12.119 13.010 1.00 90.00 209 ARG A C 1
ATOM 1585 O O . ARG A 1 209 ? -19.121 11.502 12.034 1.00 90.00 209 ARG A O 1
ATOM 1592 N N . THR A 1 210 ? -17.438 12.073 13.401 1.00 83.56 210 THR A N 1
ATOM 1593 C CA . THR A 1 210 ? -16.380 11.328 12.710 1.00 83.56 210 THR A CA 1
ATOM 1594 C C . THR A 1 210 ? -15.380 10.736 13.708 1.00 83.56 210 THR A C 1
ATOM 1596 O O . THR A 1 210 ? -15.277 11.184 14.852 1.00 83.56 210 THR A O 1
ATOM 1599 N N . GLY A 1 211 ? -14.627 9.725 13.266 1.00 72.94 211 GLY A N 1
ATOM 1600 C CA . GLY A 1 211 ? -13.530 9.128 14.029 1.00 72.94 211 GLY A CA 1
ATOM 1601 C C . GLY A 1 211 ? -13.962 8.124 15.110 1.00 72.94 211 GLY A C 1
ATOM 1602 O O . GLY A 1 211 ? -15.150 7.943 15.366 1.00 72.94 211 GLY A O 1
ATOM 1603 N N . PRO A 1 212 ? -12.992 7.474 15.775 1.00 71.62 212 PRO A N 1
ATOM 1604 C CA . PRO A 1 212 ? -13.253 6.401 16.739 1.00 71.62 212 PRO A CA 1
ATOM 1605 C C . PRO A 1 212 ? -13.976 6.866 18.017 1.00 71.62 212 PRO A C 1
ATOM 1607 O O . PRO A 1 212 ? -14.518 6.035 18.737 1.00 71.62 212 PRO A O 1
ATOM 1610 N N . ASN A 1 213 ? -14.002 8.177 18.293 1.00 78.00 213 ASN A N 1
ATOM 1611 C CA . ASN A 1 213 ? -14.657 8.772 19.466 1.00 78.00 213 ASN A CA 1
ATOM 1612 C C . ASN A 1 213 ? -16.011 9.434 19.143 1.00 78.00 213 ASN A C 1
ATOM 1614 O O . ASN A 1 213 ? -16.645 9.994 20.036 1.00 78.00 213 ASN A O 1
ATOM 1618 N N . CYS A 1 214 ? -16.458 9.405 17.882 1.00 84.81 214 CYS A N 1
ATOM 1619 C CA . CYS A 1 214 ? -17.711 10.023 17.442 1.00 84.81 214 CYS A CA 1
ATOM 1620 C C . CYS A 1 214 ? -17.849 11.517 17.775 1.00 84.81 214 CYS A C 1
ATOM 1622 O O . CYS A 1 214 ? -18.912 11.985 18.194 1.00 84.81 214 CYS A O 1
ATOM 1624 N N . GLU A 1 215 ? -16.784 12.281 17.544 1.00 89.94 215 GLU A N 1
ATOM 1625 C CA . GLU A 1 215 ? -16.752 13.732 17.738 1.00 89.94 215 GLU A CA 1
ATOM 1626 C C . GLU A 1 215 ? -17.125 14.469 16.446 1.00 89.94 215 GLU A C 1
ATOM 1628 O O . GLU A 1 215 ? -16.870 13.987 15.343 1.00 89.94 215 GLU A O 1
ATOM 1633 N N . PHE A 1 216 ? -17.751 15.644 16.563 1.00 93.12 216 PHE A N 1
ATOM 1634 C CA . PHE A 1 216 ? -18.051 16.478 15.396 1.00 93.12 216 PHE A CA 1
ATOM 1635 C C . PHE A 1 216 ? -16.761 16.951 14.724 1.00 93.12 216 PHE A C 1
ATOM 1637 O O . PHE A 1 216 ? -15.862 17.445 15.406 1.00 93.12 216 PHE A O 1
ATOM 1644 N N . ALA A 1 217 ? -16.695 16.850 13.394 1.00 91.81 217 ALA A N 1
ATOM 1645 C CA . ALA A 1 217 ? -15.590 17.426 12.633 1.00 91.81 217 ALA A CA 1
ATOM 1646 C C . ALA A 1 217 ? -15.465 18.951 12.888 1.00 91.81 217 ALA A C 1
ATOM 1648 O O . ALA A 1 217 ? -16.467 19.602 13.214 1.00 91.81 217 ALA A O 1
ATOM 1649 N N . PRO A 1 218 ? -14.259 19.539 12.756 1.00 94.06 218 PRO A N 1
ATOM 1650 C CA . PRO A 1 218 ? -14.071 20.983 12.864 1.00 94.06 218 PRO A CA 1
ATOM 1651 C C . PRO A 1 218 ? -14.935 21.730 11.844 1.00 94.06 218 PRO A C 1
ATOM 1653 O O . PRO A 1 218 ? -15.053 21.289 10.701 1.00 94.06 218 PRO A O 1
ATOM 1656 N N . CYS A 1 219 ? -15.518 22.859 12.253 1.00 93.50 219 CYS A N 1
ATOM 1657 C CA . CYS A 1 219 ? -16.181 23.758 11.311 1.00 93.50 219 CYS A CA 1
ATOM 1658 C C . CYS A 1 219 ? -15.150 24.353 10.333 1.00 93.50 219 CYS A C 1
ATOM 1660 O O . CYS A 1 219 ? -14.018 24.602 10.766 1.00 93.50 219 CYS A O 1
ATOM 1662 N N . PRO A 1 220 ? -15.520 24.539 9.054 1.00 92.19 220 PRO A N 1
ATOM 1663 C CA . PRO A 1 220 ? -14.668 25.179 8.053 1.00 92.19 220 PRO A CA 1
ATOM 1664 C C . PRO A 1 220 ? -14.389 26.660 8.353 1.00 92.19 220 PRO A C 1
ATOM 1666 O O . PRO A 1 220 ? -15.128 27.272 9.162 1.00 92.19 220 PRO A O 1
#

Sequence (220 aa):
MDPQVPDAERVVSVEPNQATESRVERQHNHWITILAMATFVLFSLGVVVFLYYQNQQLKNMLASFQPQTIPTPTVLASPSPNVETPIVSSPSANMKVASPLKITGKVPAGWMNEGVFPIKLVDANKKLIVQGQAKENVPGTWLSGNSVSFTATLTFDTNSASGFLVLENDNPSGDPANSKTYEVPVKFSENVACTLDAKLCPDGSYVSRTGPNCEFAPCP

pLDDT: mean 83.5, std 19.05, range [34.81, 98.62]

Radius of gyration: 41.25 Å; chains: 1; bounding box: 76×83×127 Å

Secondary structure (DSSP, 8-state):
-----------------------------HHHHHHHHHHHHHHHHHHHHHHHHHHHHHHHHHHH-------------------PPPEEEESPTT-EE-SSEEEEEEE-TTS-BTTEEEEEEEETT--EEEEEEEEESSTTGGGGSS-EEEEEEE------SEEEEEEE---TT--GGG--EEEEEEEEPP-------EEE-TTS-EEEEETTTTEEPPP-

Foldseek 3Di:
DDDDDDDDDDDDDDDDDDDDPPPPPPVVPVVVVVVVVVVVVVVVVVVVVVVVVVVVVVVVVVVVPDPPPPPDPPPPDDDDPPPPAWFKPPPAFAEADEPFGKTKTKDAAQLDDQQKFKKFKAAPVRHTFDIDIWGFPDGPVSVVNGITITMDTHGGDDQGQKTWIKTWRDDPPPDPVSIDIDIGIYGYDHQDPADQDWDQDPVRDIFFQDDSVRDTDDDD

Organism: NCBI:txid1618579